Protein AF-A0A6F9B810-F1 (afdb_monomer_lite)

pLDDT: mean 82.78, std 22.87, range [30.14, 98.69]

Radius of gyration: 30.58 Å; chains: 1; bounding box: 84×62×78 Å

Foldseek 3Di:
DPDDDDDDDDPVVVVVVVVVVVVVVVVLVVLVVVLVVCVVVVPQDVVNVVSLLVNCLQPVQPQVSLVSVVSSLVVCVVVDDLVVNLVVLVVVLVSLVSSCVNPVQHPNSLVSNLVSQVPRPDHDLVVLLVVLVVSCVVPVQNVSSVVSNVSSCVVVVPDLVVLLVVLVVVCVVPVPSPSSVVVCVVSVCVVPVPDPDPPDPDDDDDDDDDDDDDDDDDDDDDDDPDPDDDDDPDDDDDPPPPPPPPPPPDDD

Sequence (252 aa):
MHGRIKLKSTAQQEEEKRNEREKKLKIYVAARDAIFTKRMEGMFDDEALQLTQQLLSSNPDFATLWNYRREILLHLETVREEDNVQKMYEAELLFLESCLKVNPKSYGSWHHRGWVSARLPRPDWARELGLCDRCLSLDDRNFHCWDYRRMVVKMSGVPVDQELQFTDRLIGSNFSNYSSWHYRSTLLPLLHPESPEPPSPCRQPPHSSPPPSPQTHSHRVCEEQLLKGTDNTMTRQRDKRIYTAQKNKGNT

Secondary structure (DSSP, 8-state):
----------HHHHHHHHHHHHHHHHHHHHHHHHHHHHHHTT--SHHHHHHHHHHHTT-TT-HHHHHHHHHHHHHHHHHS-HHHHHHHHHHHHHHHHHHHHH-TT-HHHHHHHHHHHTT-SS--HHHHHHHHHHHHHH-TT-HHHHHHHHHHHHHHT--HHHHHHHHHHHHHH-TT-HHHHHHHHHHHHHH-TT-PPPPPS-----PPPPPP-------------SS--------SSSSSSSSSSSSSS---

Structure (mmCIF, N/CA/C/O backbone):
data_AF-A0A6F9B810-F1
#
_entry.id   AF-A0A6F9B810-F1
#
loop_
_atom_site.group_PDB
_atom_site.id
_atom_site.type_symbol
_atom_site.label_atom_id
_atom_site.label_alt_id
_atom_site.label_comp_id
_atom_site.label_asym_id
_atom_site.label_entity_id
_atom_site.label_seq_id
_atom_site.pdbx_PDB_ins_code
_atom_site.Cartn_x
_atom_site.Cartn_y
_atom_site.Cartn_z
_atom_site.occupancy
_atom_site.B_iso_or_equiv
_atom_site.auth_seq_id
_atom_site.auth_comp_id
_atom_site.auth_asym_id
_atom_site.auth_atom_id
_atom_site.pdbx_PDB_model_num
ATOM 1 N N . MET A 1 1 ? 0.999 13.140 11.598 1.00 50.00 1 MET A N 1
ATOM 2 C CA . MET A 1 1 ? 0.473 14.512 11.819 1.00 50.00 1 MET A CA 1
ATOM 3 C C . MET A 1 1 ? 1.181 15.467 10.864 1.00 50.00 1 MET A C 1
ATOM 5 O O . MET A 1 1 ? 2.236 15.986 11.205 1.00 50.00 1 MET A O 1
ATOM 9 N N . HIS A 1 2 ? 0.659 15.657 9.651 1.00 46.25 2 HIS A N 1
ATOM 10 C CA . HIS A 1 2 ? 1.239 16.573 8.658 1.00 46.25 2 HIS A CA 1
ATOM 11 C C . HIS A 1 2 ? 0.168 17.564 8.188 1.00 46.25 2 HIS A C 1
ATOM 13 O O . HIS A 1 2 ? -0.997 17.193 8.075 1.00 46.25 2 HIS A O 1
ATOM 19 N N . GLY A 1 3 ? 0.553 18.824 7.968 1.00 64.69 3 GLY A N 1
ATOM 20 C CA . GLY A 1 3 ? -0.270 19.813 7.258 1.00 64.69 3 GLY A CA 1
ATOM 21 C C . GLY A 1 3 ? -1.543 20.311 7.956 1.00 64.69 3 GLY A C 1
ATOM 22 O O . GLY A 1 3 ? -2.428 20.829 7.283 1.00 64.69 3 GLY A O 1
ATOM 23 N N . ARG A 1 4 ? -1.689 20.174 9.284 1.00 72.50 4 ARG A N 1
ATOM 24 C CA . ARG A 1 4 ? -2.922 20.612 9.964 1.00 72.50 4 ARG A CA 1
ATOM 25 C C . ARG A 1 4 ? -2.993 22.142 10.051 1.00 72.50 4 ARG A C 1
ATOM 27 O O . ARG A 1 4 ? -2.365 22.746 10.919 1.00 72.50 4 ARG A O 1
ATOM 34 N N . ILE A 1 5 ? -3.787 22.753 9.175 1.00 74.06 5 ILE A N 1
ATOM 35 C CA . ILE A 1 5 ? -4.066 24.194 9.189 1.00 74.06 5 ILE A CA 1
ATOM 36 C C . ILE A 1 5 ? -4.883 24.532 10.445 1.00 74.06 5 ILE A C 1
ATOM 38 O O . ILE A 1 5 ? -5.906 23.902 10.726 1.00 74.06 5 ILE A O 1
ATOM 42 N N . LYS A 1 6 ? -4.428 25.520 11.225 1.00 72.69 6 LYS A N 1
ATOM 43 C CA . LYS A 1 6 ? -5.169 26.033 12.385 1.00 72.69 6 LYS A CA 1
ATOM 44 C C . LYS A 1 6 ? -6.208 27.045 11.908 1.00 72.69 6 LYS A C 1
ATOM 46 O O . LYS A 1 6 ? -5.858 28.164 11.551 1.00 72.69 6 LYS A O 1
ATOM 51 N N . LEU A 1 7 ? -7.477 26.655 11.927 1.00 74.06 7 LEU A N 1
ATOM 52 C CA . LEU A 1 7 ? -8.605 27.568 11.741 1.00 74.06 7 LEU A CA 1
ATOM 53 C C . LEU A 1 7 ? -9.119 28.006 13.118 1.00 74.06 7 LEU A C 1
ATOM 55 O O . LEU A 1 7 ? -9.232 27.172 14.015 1.00 74.06 7 LEU A O 1
ATOM 59 N N . LYS A 1 8 ? -9.420 29.298 13.291 1.00 74.62 8 LYS A N 1
ATOM 60 C CA . LYS A 1 8 ? -10.118 29.798 14.485 1.00 74.62 8 LYS A CA 1
ATOM 61 C C . LYS A 1 8 ? -11.606 29.460 14.340 1.00 74.62 8 LYS A C 1
ATOM 63 O O . LYS A 1 8 ? -12.259 30.014 13.461 1.00 74.62 8 LYS A O 1
ATOM 68 N N . SER A 1 9 ? -12.118 28.535 15.149 1.00 77.62 9 SER A N 1
ATOM 69 C CA . SER A 1 9 ? -13.548 28.197 15.223 1.00 77.62 9 SER A CA 1
ATOM 70 C C . SER A 1 9 ? -14.235 28.919 16.379 1.00 77.62 9 SER A C 1
ATOM 72 O O . SER A 1 9 ? -13.581 29.379 17.312 1.00 77.62 9 SER A O 1
ATOM 74 N N . THR A 1 10 ? -15.563 29.042 16.315 1.00 85.12 10 THR A N 1
ATOM 75 C CA . THR A 1 10 ? -16.355 29.534 17.451 1.00 85.12 10 THR A CA 1
ATOM 76 C C . THR A 1 10 ? -16.444 28.465 18.543 1.00 85.12 10 THR A C 1
ATOM 78 O O . THR A 1 10 ? -16.392 27.269 18.249 1.00 85.12 10 THR A O 1
ATOM 81 N N . ALA A 1 11 ? -16.634 28.879 19.801 1.00 85.19 11 ALA A N 1
ATOM 82 C CA . ALA A 1 11 ? -16.744 27.955 20.936 1.00 85.19 11 ALA A CA 1
ATOM 83 C C . ALA A 1 11 ? -17.852 26.898 20.738 1.00 85.19 11 ALA A C 1
ATOM 85 O O . ALA A 1 11 ? -17.655 25.729 21.053 1.00 85.19 11 ALA A O 1
ATOM 86 N N . GLN A 1 12 ? -18.982 27.284 20.134 1.00 80.94 12 GLN A N 1
ATOM 87 C CA . GLN A 1 12 ? -20.077 26.362 19.815 1.00 80.94 12 GLN A CA 1
ATOM 88 C C . GLN A 1 12 ? -19.671 25.302 18.776 1.00 80.94 12 GLN A C 1
ATOM 90 O O . GLN A 1 12 ? -19.935 24.118 18.963 1.00 80.94 12 GLN A O 1
ATOM 95 N N . GLN A 1 13 ? -18.971 25.694 17.708 1.00 84.62 13 GLN A N 1
ATOM 96 C CA . GLN A 1 13 ? -18.493 24.749 16.691 1.00 84.62 13 GLN A CA 1
ATOM 97 C C . GLN A 1 13 ? -17.418 23.800 17.237 1.00 84.62 13 GLN A C 1
ATOM 99 O O . GLN A 1 13 ? -17.292 22.665 16.775 1.00 84.62 13 GLN A O 1
ATOM 104 N N . GLU A 1 14 ? -16.602 24.258 18.186 1.00 86.69 14 GLU A N 1
ATOM 105 C CA . GLU A 1 14 ? -15.607 23.419 18.861 1.00 86.69 14 GLU A CA 1
ATOM 106 C C . GLU A 1 14 ? -16.265 22.380 19.762 1.00 86.69 14 GLU A C 1
ATOM 108 O O . GLU A 1 14 ? -15.861 21.216 19.739 1.00 86.69 14 GLU A O 1
ATOM 113 N N . GLU A 1 15 ? -17.305 22.785 20.487 1.00 88.94 15 GLU A N 1
ATOM 114 C CA . GLU A 1 15 ? -18.123 21.909 21.319 1.00 88.94 15 GLU A CA 1
ATOM 115 C C . GLU A 1 15 ? -18.822 20.827 20.484 1.00 88.94 15 GLU A C 1
ATOM 117 O O . GLU A 1 15 ? -18.704 19.637 20.773 1.00 88.94 15 GLU A O 1
ATOM 122 N N . GLU A 1 16 ? -19.476 21.211 19.385 1.00 90.06 16 GLU A N 1
ATOM 123 C CA . GLU A 1 16 ? -20.126 20.271 18.463 1.00 90.06 16 GLU A CA 1
ATOM 124 C C . GLU A 1 16 ? -19.120 19.271 17.870 1.00 90.06 16 GLU A C 1
ATOM 126 O O . GLU A 1 16 ? -19.351 18.058 17.900 1.00 90.06 16 GLU A O 1
ATOM 131 N N . LYS A 1 17 ? -17.949 19.748 17.417 1.00 90.19 17 LYS A N 1
ATOM 132 C CA . LYS A 1 17 ? -16.861 18.883 16.924 1.00 90.19 17 LYS A CA 1
ATOM 133 C C . LYS A 1 17 ? -16.311 17.963 18.011 1.00 90.19 17 LYS A C 1
ATOM 135 O O . LYS A 1 17 ? -15.898 16.844 17.696 1.00 90.19 17 LYS A O 1
ATOM 140 N N . ARG A 1 18 ? -16.249 18.411 19.268 1.00 91.06 18 ARG A N 1
ATOM 141 C CA . ARG A 1 18 ? -15.817 17.576 20.398 1.00 91.06 18 ARG A CA 1
ATOM 142 C C . ARG A 1 18 ? -16.824 16.458 20.642 1.00 91.06 18 ARG A C 1
ATOM 144 O O . ARG A 1 18 ? -16.428 15.296 20.642 1.00 91.06 18 ARG A O 1
ATOM 151 N N . ASN A 1 19 ? -18.109 16.794 20.713 1.00 92.81 19 ASN A N 1
ATOM 152 C CA . ASN A 1 19 ? -19.189 15.829 20.906 1.00 92.81 19 ASN A CA 1
ATOM 153 C C . ASN A 1 19 ? -19.250 14.792 19.771 1.00 92.81 19 ASN A C 1
ATOM 155 O O . ASN A 1 19 ? -19.438 13.600 20.020 1.00 92.81 19 ASN A O 1
ATOM 159 N N . GLU A 1 20 ? -19.032 15.205 18.520 1.00 93.00 20 GLU A N 1
ATOM 160 C CA . GLU A 1 20 ? -18.950 14.279 17.385 1.00 93.00 20 GLU A CA 1
ATOM 161 C C . GLU A 1 20 ? -17.732 13.342 17.487 1.00 93.00 20 GLU A C 1
ATOM 163 O O . GLU A 1 20 ? -17.848 12.132 17.268 1.00 93.00 20 GLU A O 1
ATOM 168 N N . ARG A 1 21 ? -16.560 13.875 17.857 1.00 91.44 21 ARG A N 1
ATOM 169 C CA . ARG A 1 21 ? -15.339 13.075 18.048 1.00 91.44 21 ARG A CA 1
ATOM 170 C C . ARG A 1 21 ? -15.482 12.071 19.181 1.00 91.44 21 ARG A C 1
ATOM 172 O O . ARG A 1 21 ? -15.031 10.944 19.021 1.00 91.44 21 ARG A O 1
ATOM 179 N N . GLU A 1 22 ? -16.117 12.442 20.286 1.00 94.88 22 GLU A N 1
ATOM 180 C CA . GLU A 1 22 ? -16.368 11.533 21.407 1.00 94.88 22 GLU A CA 1
ATOM 181 C C . GLU A 1 22 ? -17.301 10.386 21.015 1.00 94.88 22 GLU A C 1
ATOM 183 O O . GLU A 1 22 ? -17.027 9.234 21.351 1.00 94.88 22 GLU A O 1
ATOM 188 N N . LYS A 1 23 ? -18.363 10.664 20.245 1.00 94.25 23 LYS A N 1
ATOM 189 C CA . LYS A 1 23 ? -19.243 9.615 19.701 1.00 94.25 23 LYS A CA 1
ATOM 190 C C . LYS A 1 23 ? -18.464 8.647 18.806 1.00 94.25 23 LYS A C 1
ATOM 192 O O . LYS A 1 23 ? -18.550 7.437 19.001 1.00 94.25 23 LYS A O 1
ATOM 197 N N . LYS A 1 24 ? -17.648 9.169 17.881 1.00 91.94 24 LYS A N 1
ATOM 198 C CA . LYS A 1 24 ? -16.788 8.348 17.008 1.00 91.94 24 LYS A CA 1
ATOM 199 C C . LYS A 1 24 ? -15.755 7.549 17.804 1.00 91.94 24 LYS A C 1
ATOM 201 O O . LYS A 1 24 ? -15.527 6.385 17.497 1.00 91.94 24 LYS A O 1
ATOM 206 N N . LEU A 1 25 ? -15.170 8.144 18.844 1.00 93.88 25 LEU A N 1
ATOM 207 C CA . LEU A 1 25 ? -14.193 7.483 19.705 1.00 93.88 25 LEU A CA 1
ATOM 208 C C . LEU A 1 25 ? -14.815 6.316 20.475 1.00 93.88 25 LEU A C 1
ATOM 210 O O . LEU A 1 25 ? -14.204 5.257 20.544 1.00 93.88 25 LEU A O 1
ATOM 214 N N . LYS A 1 26 ? -16.031 6.475 21.012 1.00 95.19 26 LYS A N 1
ATOM 215 C CA . LYS A 1 26 ? -16.740 5.387 21.706 1.00 95.19 26 LYS A CA 1
ATOM 216 C C . LYS A 1 26 ? -16.975 4.189 20.785 1.00 95.19 26 LYS A C 1
ATOM 218 O O . LYS A 1 26 ? -16.673 3.065 21.171 1.00 95.19 26 LYS A O 1
ATOM 223 N N . ILE A 1 27 ? -17.437 4.440 19.558 1.00 93.12 27 ILE A N 1
ATOM 224 C CA . ILE A 1 27 ? -17.633 3.393 18.541 1.00 93.12 27 ILE A CA 1
ATOM 225 C C . ILE A 1 27 ? -16.293 2.732 18.190 1.00 93.12 27 ILE A C 1
ATOM 227 O O . ILE A 1 27 ? -16.197 1.508 18.168 1.00 93.12 27 ILE A O 1
ATOM 231 N N . TYR A 1 28 ? -15.245 3.533 17.978 1.00 94.06 28 TYR A N 1
ATOM 232 C CA . TYR A 1 28 ? -13.903 3.037 17.673 1.00 94.06 28 TYR A CA 1
ATOM 233 C C . TYR A 1 28 ? -13.349 2.135 18.782 1.00 94.06 28 TYR A C 1
ATOM 235 O O . TYR A 1 28 ? -12.811 1.070 18.492 1.00 94.06 28 TYR A O 1
ATOM 243 N N . VAL A 1 29 ? -13.477 2.545 20.048 1.00 95.75 29 VAL A N 1
ATOM 244 C CA . VAL A 1 29 ? -12.996 1.776 21.207 1.00 95.75 29 VAL A CA 1
ATOM 245 C C . VAL A 1 29 ? -13.767 0.466 21.346 1.00 95.75 29 VAL A C 1
ATOM 247 O O . VAL A 1 29 ? -13.138 -0.577 21.474 1.00 95.75 29 VAL A O 1
ATOM 250 N N . ALA A 1 30 ? -15.097 0.495 21.229 1.00 95.88 30 ALA A N 1
ATOM 251 C CA . ALA A 1 30 ? -15.910 -0.717 21.299 1.00 95.88 30 ALA A CA 1
ATOM 252 C C . ALA A 1 30 ? -15.551 -1.721 20.188 1.00 95.88 30 ALA A C 1
ATOM 254 O O . ALA A 1 30 ? -15.334 -2.899 20.465 1.00 95.88 30 ALA A O 1
ATOM 255 N N . ALA A 1 31 ? -15.418 -1.253 18.942 1.00 95.38 31 ALA A N 1
ATOM 256 C CA . ALA A 1 31 ? -15.011 -2.098 17.819 1.00 95.38 31 ALA A CA 1
ATOM 257 C C . ALA A 1 31 ? -13.584 -2.641 17.996 1.00 95.38 31 ALA A C 1
ATOM 259 O O . ALA A 1 31 ? -13.328 -3.813 17.727 1.00 95.38 31 ALA A O 1
ATOM 260 N N . ARG A 1 32 ? -12.655 -1.816 18.496 1.00 97.00 32 ARG A N 1
ATOM 261 C CA . ARG A 1 32 ? -11.282 -2.232 18.807 1.00 97.00 32 ARG A CA 1
ATOM 262 C C . ARG A 1 32 ? -11.277 -3.365 19.828 1.00 97.00 32 ARG A C 1
ATOM 264 O O . ARG A 1 32 ? -10.589 -4.359 19.616 1.00 97.00 32 ARG A O 1
ATOM 271 N N . ASP A 1 33 ? -12.015 -3.205 20.919 1.00 97.19 33 ASP A N 1
ATOM 272 C CA . ASP A 1 33 ? -12.037 -4.179 22.008 1.00 97.19 33 ASP A CA 1
ATOM 273 C C . ASP A 1 33 ? -12.667 -5.497 21.541 1.00 97.19 33 ASP A C 1
ATOM 275 O O . ASP A 1 33 ? -12.097 -6.556 21.784 1.00 97.19 33 ASP A O 1
ATOM 279 N N . ALA A 1 34 ? -13.744 -5.436 20.749 1.00 96.94 34 ALA A N 1
ATOM 280 C CA . ALA A 1 34 ? -14.342 -6.617 20.125 1.00 96.94 34 ALA A CA 1
ATOM 281 C C . ALA A 1 34 ? -13.356 -7.376 19.215 1.00 96.94 34 ALA A C 1
ATOM 283 O O . ALA A 1 34 ? -13.286 -8.603 19.265 1.00 96.94 34 ALA A O 1
ATOM 284 N N . ILE A 1 35 ? -12.555 -6.659 18.416 1.00 97.81 35 ILE A N 1
ATOM 285 C CA . ILE A 1 35 ? -11.518 -7.263 17.565 1.00 97.81 35 ILE A CA 1
ATOM 286 C C . ILE A 1 35 ? -10.445 -7.958 18.407 1.00 97.81 35 ILE A C 1
ATOM 288 O O . ILE A 1 35 ? -10.024 -9.065 18.072 1.00 97.81 35 ILE A O 1
ATOM 292 N N . PHE A 1 36 ? -9.984 -7.325 19.489 1.00 97.75 36 PHE A N 1
ATOM 293 C CA . PHE A 1 36 ? -8.981 -7.935 20.361 1.00 97.75 36 PHE A CA 1
ATOM 294 C C . PHE A 1 36 ? -9.517 -9.172 21.074 1.00 97.75 36 PHE A C 1
ATOM 296 O O . PHE A 1 36 ? -8.797 -10.165 21.135 1.00 97.75 36 PHE A O 1
ATOM 303 N N . THR A 1 37 ? -10.765 -9.149 21.545 1.00 98.00 37 THR A N 1
ATOM 304 C CA . THR A 1 37 ? -11.426 -10.332 22.111 1.00 98.00 37 THR A CA 1
ATOM 305 C C . THR A 1 37 ? -11.470 -11.472 21.099 1.00 98.00 37 THR A C 1
ATOM 307 O O . THR A 1 37 ? -10.947 -12.544 21.389 1.00 98.00 37 THR A O 1
ATOM 310 N N . LYS A 1 38 ? -11.951 -11.219 19.874 1.00 97.44 38 LYS A N 1
ATOM 311 C CA . LYS A 1 38 ? -11.979 -12.236 18.810 1.00 97.44 38 LYS A CA 1
ATOM 312 C C . LYS A 1 38 ? -10.598 -12.818 18.504 1.00 97.44 38 LYS A C 1
ATOM 314 O O . LYS A 1 38 ? -10.458 -14.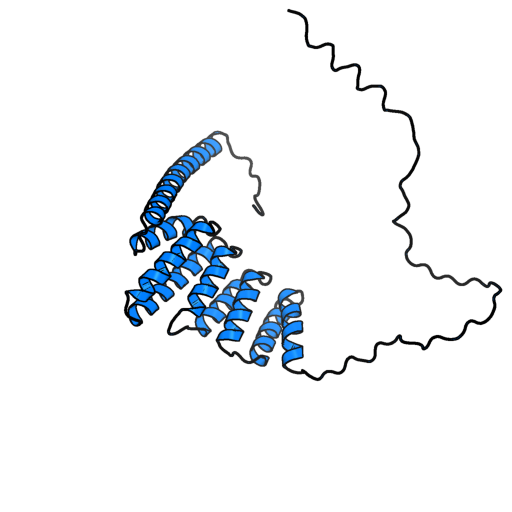031 18.363 1.00 97.44 38 LYS A O 1
ATOM 319 N N . ARG A 1 39 ? -9.562 -11.975 18.452 1.00 97.88 39 ARG A N 1
ATOM 320 C CA . ARG A 1 39 ? -8.186 -12.440 18.235 1.00 97.88 39 ARG A CA 1
ATOM 321 C C . ARG A 1 39 ? -7.677 -13.306 19.386 1.00 97.88 39 ARG A C 1
ATOM 323 O O . ARG A 1 39 ? -7.022 -14.308 19.126 1.00 97.88 39 ARG A O 1
ATOM 330 N N . MET A 1 40 ? -7.957 -12.930 20.637 1.00 97.44 40 MET A N 1
ATOM 331 C CA . MET A 1 40 ? -7.574 -13.722 21.817 1.00 97.44 40 MET A CA 1
ATOM 332 C C . MET A 1 40 ? -8.275 -15.082 21.849 1.00 97.44 40 MET A C 1
ATOM 334 O O . MET A 1 40 ? -7.674 -16.065 22.267 1.00 97.44 40 MET A O 1
ATOM 338 N N . GLU A 1 41 ? -9.518 -15.138 21.379 1.00 97.50 41 GLU A N 1
ATOM 339 C CA . GLU A 1 41 ? -10.312 -16.365 21.276 1.00 97.50 41 GLU A CA 1
ATOM 340 C C . GLU A 1 41 ? -9.949 -17.215 20.044 1.00 97.50 41 GLU A C 1
ATOM 342 O O . GLU A 1 41 ? -10.487 -18.304 19.868 1.00 97.50 41 GLU A O 1
ATOM 347 N N . GLY A 1 42 ? -9.020 -16.752 19.197 1.00 96.81 42 GLY A N 1
ATOM 348 C CA . GLY A 1 42 ? -8.577 -17.480 18.007 1.00 96.81 42 GLY A CA 1
ATOM 349 C C . GLY A 1 42 ? -9.621 -17.535 16.889 1.00 96.81 42 GLY A C 1
ATOM 350 O O . GLY A 1 42 ? -9.593 -18.457 16.078 1.00 96.81 42 GLY A O 1
ATOM 351 N N . MET A 1 43 ? -10.547 -16.572 16.836 1.00 97.44 43 MET A N 1
ATOM 352 C CA . MET A 1 43 ? -11.536 -16.497 15.760 1.00 97.44 43 MET A CA 1
ATOM 353 C C . MET A 1 43 ? -10.901 -15.939 14.484 1.00 97.44 43 MET A C 1
ATOM 355 O O . MET A 1 43 ? -10.415 -14.805 14.464 1.00 97.44 43 MET A O 1
ATOM 359 N N . PHE A 1 44 ? -10.920 -16.728 13.411 1.00 97.62 44 PHE A N 1
ATOM 360 C CA . PHE A 1 44 ? -10.318 -16.393 12.119 1.00 97.62 44 PHE A CA 1
ATOM 361 C C . PHE A 1 44 ? -11.341 -16.502 10.981 1.00 97.62 44 PHE A C 1
ATOM 363 O O . PHE A 1 44 ? -11.195 -17.306 10.065 1.00 97.62 44 PHE A O 1
ATOM 370 N N . ASP A 1 45 ? -12.398 -15.696 11.047 1.00 96.75 45 ASP A N 1
ATOM 371 C CA . ASP A 1 45 ? -13.554 -15.766 10.150 1.00 96.75 45 ASP A CA 1
ATOM 372 C C . ASP A 1 45 ? -13.802 -14.460 9.364 1.00 96.75 45 ASP A C 1
ATOM 374 O O . ASP A 1 45 ? -13.111 -13.447 9.521 1.00 96.75 45 ASP A O 1
ATOM 378 N N . ASP A 1 46 ? -14.8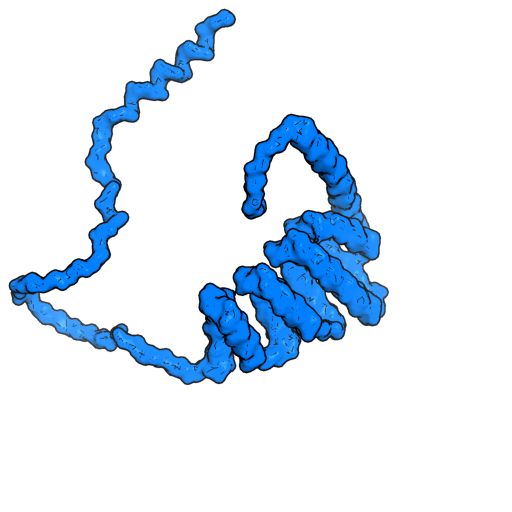11 -14.478 8.487 1.00 97.00 46 ASP A N 1
ATOM 379 C CA . ASP A 1 46 ? -15.217 -13.300 7.710 1.00 97.00 46 ASP A CA 1
ATOM 380 C C . ASP A 1 46 ? -15.713 -12.147 8.592 1.00 97.00 46 ASP A C 1
ATOM 382 O O . ASP A 1 46 ? -15.565 -10.981 8.222 1.00 97.00 46 ASP A O 1
ATOM 386 N N . GLU A 1 47 ? -16.282 -12.438 9.764 1.00 96.88 47 GLU A N 1
ATOM 387 C CA . GLU A 1 47 ? -16.744 -11.404 10.689 1.00 96.88 47 GLU A CA 1
ATOM 388 C C . GLU A 1 47 ? -15.548 -10.617 11.248 1.00 96.88 47 GLU A C 1
ATOM 390 O O . GLU A 1 47 ? -15.561 -9.383 11.284 1.00 96.88 47 GLU A O 1
ATOM 395 N N . ALA A 1 48 ? -14.465 -11.311 11.605 1.00 97.44 48 ALA A N 1
ATOM 396 C CA . ALA A 1 48 ? -13.215 -10.696 12.028 1.00 97.44 48 ALA A CA 1
ATOM 397 C C . ALA A 1 48 ? -12.580 -9.844 10.908 1.00 97.44 48 ALA A C 1
ATOM 399 O O . ALA A 1 48 ? -12.059 -8.750 11.179 1.00 97.44 48 ALA A O 1
ATOM 400 N N . LEU A 1 49 ? -12.678 -10.271 9.638 1.00 97.56 49 LEU A N 1
ATOM 401 C CA . LEU A 1 49 ? -12.299 -9.428 8.493 1.00 97.56 49 LEU A CA 1
ATOM 402 C C . LEU A 1 49 ? -13.185 -8.182 8.394 1.00 97.56 49 LEU A C 1
ATOM 404 O O . LEU A 1 49 ? -12.670 -7.077 8.223 1.00 97.56 49 LEU A O 1
ATOM 408 N N . GLN A 1 50 ? -14.500 -8.301 8.533 1.00 97.06 50 GLN A N 1
ATOM 409 C CA . GLN A 1 50 ? -15.386 -7.137 8.460 1.00 97.06 50 GLN A CA 1
ATOM 410 C C . GLN A 1 50 ? -15.112 -6.132 9.587 1.00 97.06 50 GLN A C 1
ATOM 412 O O . GLN A 1 50 ? -15.021 -4.928 9.337 1.00 97.06 50 GLN A O 1
ATOM 417 N N . LEU A 1 51 ? -14.902 -6.603 10.817 1.00 96.25 51 LEU A N 1
ATOM 418 C CA . LEU A 1 51 ? -14.612 -5.737 11.962 1.00 96.25 51 LEU A CA 1
ATOM 419 C C . LEU A 1 51 ? -13.283 -4.996 11.800 1.00 96.25 51 LEU A C 1
ATOM 421 O O . LEU A 1 51 ? -13.213 -3.776 11.970 1.00 96.25 51 LEU A O 1
ATOM 425 N N . THR A 1 52 ? -12.219 -5.704 11.416 1.00 97.81 52 THR A N 1
ATOM 426 C CA . THR A 1 52 ? -10.916 -5.063 11.178 1.00 97.81 52 THR A CA 1
ATOM 427 C C . THR A 1 52 ? -10.970 -4.069 10.012 1.00 97.81 52 THR A C 1
ATOM 429 O O . THR A 1 52 ? -10.299 -3.037 10.071 1.00 97.81 52 THR A O 1
ATOM 432 N N . GLN A 1 53 ? -11.812 -4.316 9.001 1.00 97.50 53 GLN A N 1
ATOM 433 C CA . GLN A 1 53 ? -12.019 -3.412 7.867 1.00 97.50 53 GLN A CA 1
ATOM 434 C C . GLN A 1 53 ? -12.618 -2.081 8.328 1.00 97.50 53 GLN A C 1
ATOM 436 O O . GLN A 1 53 ? -12.103 -1.029 7.955 1.00 97.50 53 GLN A O 1
ATOM 441 N N . GLN A 1 54 ? -13.637 -2.106 9.195 1.00 94.25 54 GLN A N 1
ATOM 442 C CA . GLN A 1 54 ? -14.284 -0.890 9.709 1.00 94.25 54 GLN A CA 1
ATOM 443 C C . GLN A 1 54 ? -13.281 0.087 10.341 1.00 94.25 54 GLN A C 1
ATOM 445 O O . GLN A 1 54 ? -13.350 1.297 10.108 1.00 94.25 54 GLN A O 1
ATOM 450 N N . LEU A 1 55 ? -12.319 -0.427 11.115 1.00 95.50 55 LEU A N 1
ATOM 451 C CA . LEU A 1 55 ? -11.308 0.413 11.757 1.00 95.50 55 LEU A CA 1
ATOM 452 C C . LEU A 1 55 ? -10.219 0.873 10.788 1.00 95.50 55 LEU A C 1
ATOM 454 O O . LEU A 1 55 ? -9.850 2.050 10.793 1.00 95.50 55 LEU A O 1
ATOM 458 N N . LEU A 1 56 ? -9.716 -0.027 9.944 1.00 97.38 56 LEU A N 1
ATOM 459 C CA . LEU A 1 56 ? -8.622 0.268 9.017 1.00 97.38 56 LEU A CA 1
ATOM 460 C C . LEU A 1 56 ? -9.042 1.179 7.855 1.00 97.38 56 LEU A C 1
ATOM 462 O O . LEU A 1 56 ? -8.211 1.939 7.361 1.00 97.38 56 LEU A O 1
ATOM 466 N N . SER A 1 57 ? -10.325 1.192 7.473 1.00 94.75 57 SER A N 1
ATOM 467 C CA . SER A 1 57 ? -10.866 2.182 6.531 1.00 94.75 57 SER A CA 1
ATOM 468 C C . SER A 1 57 ? -10.673 3.619 7.022 1.00 94.75 57 SER A C 1
ATOM 470 O O . SER A 1 57 ? -10.504 4.520 6.208 1.00 94.75 57 SER A O 1
ATOM 472 N N . SER A 1 58 ? -10.685 3.850 8.339 1.00 90.69 58 SER A N 1
ATOM 473 C CA . SER A 1 58 ? -10.505 5.188 8.925 1.00 90.69 58 SER A CA 1
ATOM 474 C C . SER A 1 58 ? -9.089 5.430 9.454 1.00 90.69 58 SER A C 1
ATOM 476 O O . SER A 1 58 ? -8.617 6.567 9.462 1.00 90.69 58 SER A O 1
ATOM 478 N N . ASN A 1 59 ? -8.415 4.379 9.925 1.00 92.69 59 ASN A N 1
ATOM 479 C CA . ASN A 1 59 ? -7.075 4.437 10.501 1.00 92.69 59 ASN A CA 1
ATOM 480 C C . ASN A 1 59 ? -6.190 3.313 9.931 1.00 92.69 59 ASN A C 1
ATOM 482 O O . ASN A 1 59 ? -5.953 2.310 10.610 1.00 92.69 59 ASN A O 1
ATOM 486 N N . PRO A 1 60 ? -5.673 3.472 8.702 1.00 95.12 60 PRO A N 1
ATOM 487 C CA . PRO A 1 60 ? -4.858 2.450 8.051 1.00 95.12 60 PRO A CA 1
ATOM 488 C C . PRO A 1 60 ? -3.466 2.269 8.681 1.00 95.12 60 PRO A C 1
ATOM 490 O O . PRO A 1 60 ? -2.739 1.355 8.303 1.00 95.12 60 PRO A O 1
ATOM 493 N N . ASP A 1 61 ? -3.078 3.094 9.657 1.00 94.31 61 ASP A N 1
ATOM 494 C CA . ASP A 1 61 ? -1.773 3.003 10.326 1.00 94.31 61 ASP A CA 1
ATOM 495 C C . ASP A 1 61 ? -1.809 2.150 11.605 1.00 94.31 61 ASP A C 1
ATOM 497 O O . ASP A 1 61 ? -0.828 2.070 12.348 1.00 94.31 61 ASP A O 1
ATOM 501 N N . PHE A 1 62 ? -2.919 1.453 11.866 1.00 95.94 62 PHE A N 1
ATOM 502 C CA . PHE A 1 62 ? -3.017 0.531 12.991 1.00 95.94 62 PHE A CA 1
ATOM 503 C C . PHE A 1 62 ? -2.395 -0.841 12.661 1.00 95.94 62 PHE A C 1
ATOM 505 O O . PHE A 1 62 ? -3.082 -1.801 12.313 1.00 95.94 62 PHE A O 1
ATOM 512 N N . ALA A 1 63 ? -1.071 -0.940 12.816 1.00 96.56 63 ALA A N 1
ATOM 513 C CA . ALA A 1 63 ? -0.271 -2.112 12.437 1.00 96.56 63 ALA A CA 1
ATOM 514 C C . ALA A 1 63 ? -0.783 -3.455 12.998 1.00 96.56 63 ALA A C 1
ATOM 516 O O . ALA A 1 63 ? -0.827 -4.448 12.274 1.00 96.56 63 ALA A O 1
ATOM 517 N N . THR A 1 64 ? -1.217 -3.494 14.261 1.00 97.62 64 THR A N 1
ATOM 518 C CA . THR A 1 64 ? -1.714 -4.726 14.897 1.00 97.62 64 THR A CA 1
ATOM 519 C C . THR A 1 64 ? -2.923 -5.317 14.173 1.00 97.62 64 THR A C 1
ATOM 521 O O . THR A 1 64 ? -3.041 -6.537 14.094 1.00 97.62 64 THR A O 1
ATOM 524 N N . LEU A 1 65 ? -3.794 -4.478 13.602 1.00 98.06 65 LEU A N 1
ATOM 525 C CA . LEU A 1 65 ? -4.957 -4.963 12.860 1.00 98.06 65 LEU A CA 1
ATOM 526 C C . LEU A 1 65 ? -4.561 -5.578 11.523 1.00 98.06 65 LEU A C 1
ATOM 528 O O . LEU A 1 65 ? -5.132 -6.592 11.146 1.00 98.06 65 LEU A O 1
ATOM 532 N N . TRP A 1 66 ? -3.547 -5.038 10.840 1.00 98.50 66 TRP A N 1
ATOM 533 C CA . TRP A 1 66 ? -3.004 -5.681 9.642 1.00 98.50 66 TRP A CA 1
ATOM 534 C C . TRP A 1 66 ? -2.402 -7.052 9.951 1.00 98.50 66 TRP A C 1
ATOM 536 O O . TRP A 1 66 ? -2.545 -7.973 9.152 1.00 98.50 66 TRP A O 1
ATOM 546 N N . ASN A 1 67 ? -1.750 -7.207 11.107 1.00 98.31 67 ASN A N 1
ATOM 547 C CA . ASN A 1 67 ? -1.228 -8.506 11.539 1.00 98.31 67 ASN A CA 1
ATOM 548 C C . ASN A 1 67 ? -2.368 -9.511 11.731 1.00 98.31 67 ASN A C 1
ATOM 550 O O . ASN A 1 67 ? -2.318 -10.594 11.157 1.00 98.31 67 ASN A O 1
ATOM 554 N N . TYR A 1 68 ? -3.418 -9.117 12.455 1.00 98.50 68 TYR A N 1
ATOM 555 C CA . TYR A 1 68 ? -4.578 -9.978 12.666 1.00 98.50 68 TYR A CA 1
ATOM 556 C C . TYR A 1 68 ? -5.311 -10.299 11.357 1.00 98.50 68 TYR A C 1
ATOM 558 O O . TYR A 1 68 ? -5.646 -11.450 11.110 1.00 98.50 68 TYR A O 1
ATOM 566 N N . ARG A 1 69 ? -5.472 -9.325 10.450 1.00 98.50 69 ARG A N 1
ATOM 567 C CA . ARG A 1 69 ? -6.013 -9.585 9.104 1.00 98.50 69 ARG A CA 1
ATOM 568 C C . ARG A 1 69 ? -5.221 -10.645 8.353 1.00 98.50 69 ARG A C 1
ATOM 570 O O . ARG A 1 69 ? -5.828 -11.496 7.718 1.00 98.50 69 ARG A O 1
ATOM 577 N N . ARG A 1 70 ? -3.886 -10.622 8.425 1.00 98.62 70 ARG A N 1
ATOM 578 C CA . ARG A 1 70 ? -3.061 -11.668 7.800 1.00 98.62 70 ARG A CA 1
ATOM 579 C C . ARG A 1 70 ? -3.261 -13.029 8.453 1.00 98.62 70 ARG A C 1
ATOM 581 O O . ARG A 1 70 ? -3.340 -14.004 7.723 1.00 98.62 70 ARG A O 1
ATOM 588 N N . GLU A 1 71 ? -3.376 -13.099 9.779 1.00 98.56 71 GLU A N 1
ATOM 589 C CA . GLU A 1 71 ? -3.704 -14.348 10.490 1.00 98.56 71 GLU A CA 1
ATOM 590 C C . GLU A 1 71 ? -5.035 -14.929 9.990 1.00 98.56 71 GLU A C 1
ATOM 592 O O . GLU A 1 71 ? -5.096 -16.106 9.642 1.00 98.56 71 GLU A O 1
ATOM 597 N N . ILE A 1 72 ? -6.061 -14.082 9.856 1.00 98.62 72 ILE A N 1
ATOM 598 C CA . ILE A 1 72 ? -7.371 -14.487 9.340 1.00 98.62 72 ILE A CA 1
ATOM 599 C C . ILE A 1 72 ? -7.269 -14.972 7.887 1.00 98.62 72 ILE A C 1
ATOM 601 O O . ILE A 1 72 ? -7.715 -16.069 7.574 1.00 98.62 72 ILE A O 1
ATOM 605 N N . LEU A 1 73 ? -6.649 -14.187 6.999 1.00 98.50 73 LEU A N 1
ATOM 606 C CA . LEU A 1 73 ? -6.515 -14.537 5.580 1.00 98.50 73 LEU A CA 1
ATOM 607 C C . LEU A 1 73 ? -5.731 -15.840 5.379 1.00 98.50 73 LEU A C 1
ATOM 609 O O . LEU A 1 73 ? -6.127 -16.650 4.550 1.00 98.50 73 LEU A O 1
ATOM 613 N N . LEU A 1 74 ? -4.663 -16.059 6.154 1.00 98.38 74 LEU A N 1
ATOM 614 C CA . LEU A 1 74 ? -3.887 -17.302 6.119 1.00 98.38 74 LEU A CA 1
ATOM 615 C C . LEU A 1 74 ? -4.712 -18.504 6.585 1.00 98.38 74 LEU A C 1
ATOM 617 O O . LEU A 1 74 ? -4.614 -19.569 5.990 1.00 98.38 74 LEU A O 1
ATOM 621 N N . HIS A 1 75 ? -5.536 -18.357 7.624 1.00 98.25 75 HIS A N 1
ATOM 622 C CA . HIS A 1 75 ? -6.442 -19.429 8.035 1.00 98.25 75 HIS A CA 1
ATOM 623 C C . HIS A 1 75 ? -7.469 -19.738 6.939 1.00 98.25 75 HIS A C 1
ATOM 625 O O . HIS A 1 75 ? -7.640 -20.895 6.555 1.00 98.25 75 HIS A O 1
ATOM 631 N N . LEU A 1 76 ? -8.109 -18.702 6.390 1.00 97.62 76 LEU A N 1
ATOM 632 C CA . LEU A 1 76 ? -9.120 -18.842 5.344 1.00 97.62 76 LEU A CA 1
ATOM 633 C C . LEU A 1 76 ? -8.561 -19.470 4.060 1.00 97.62 76 LEU A C 1
ATOM 635 O O . LEU A 1 76 ? -9.267 -20.233 3.408 1.00 97.62 76 LEU A O 1
ATOM 639 N N . GLU A 1 77 ? -7.297 -19.209 3.728 1.00 97.00 77 GLU A N 1
ATOM 640 C CA . GLU A 1 77 ? -6.580 -19.846 2.616 1.00 97.00 77 GLU A CA 1
ATOM 641 C C . GLU A 1 77 ? -6.508 -21.376 2.767 1.00 97.00 77 GLU A C 1
ATOM 643 O O . GLU A 1 77 ? -6.610 -22.092 1.778 1.00 97.00 77 GLU A O 1
ATOM 648 N N . THR A 1 78 ? -6.408 -21.897 3.997 1.00 97.12 78 THR A N 1
ATOM 649 C CA . THR A 1 78 ? -6.324 -23.352 4.243 1.00 97.12 78 THR A CA 1
ATOM 650 C C . THR A 1 78 ? -7.658 -24.089 4.172 1.00 97.12 78 THR A C 1
ATOM 652 O O . THR A 1 78 ? -7.674 -25.307 4.005 1.00 97.12 78 THR A O 1
ATOM 655 N N . VAL A 1 79 ? -8.774 -23.373 4.322 1.00 97.19 79 VAL A N 1
ATOM 656 C CA . VAL A 1 79 ? -10.120 -23.969 4.400 1.00 97.19 79 VAL A CA 1
ATOM 657 C C . VAL A 1 79 ? -10.965 -23.695 3.155 1.00 97.19 79 VAL A C 1
ATOM 659 O O . VAL A 1 79 ? -12.028 -24.291 2.999 1.00 97.19 79 VAL A O 1
ATOM 662 N N . ARG A 1 80 ? -10.529 -22.785 2.275 1.00 96.56 80 ARG A N 1
ATOM 663 C CA . ARG A 1 80 ? -11.255 -22.388 1.062 1.00 96.56 80 ARG A CA 1
ATOM 664 C C . ARG A 1 80 ? -10.636 -22.994 -0.187 1.00 96.56 80 ARG A C 1
ATOM 666 O O . ARG A 1 80 ? -9.427 -23.144 -0.297 1.00 96.56 80 ARG A O 1
ATOM 673 N N . GLU A 1 81 ? -11.489 -23.256 -1.169 1.00 97.12 81 GLU A N 1
ATOM 674 C CA . GLU A 1 81 ? -11.059 -23.605 -2.523 1.00 97.12 81 GLU A CA 1
ATOM 675 C C . GLU A 1 81 ? -10.373 -22.422 -3.222 1.00 97.12 81 GLU A C 1
ATOM 677 O O . GLU A 1 81 ? -10.674 -21.257 -2.945 1.00 97.12 81 GLU A O 1
ATOM 682 N N . GLU A 1 82 ? -9.498 -22.725 -4.180 1.00 95.75 82 GLU A N 1
ATOM 683 C CA . GLU A 1 82 ? -8.641 -21.752 -4.867 1.00 95.75 82 GLU A CA 1
ATOM 684 C C . GLU A 1 82 ? -9.417 -20.576 -5.490 1.00 95.75 82 GLU A C 1
ATOM 686 O O . GLU A 1 82 ? -9.022 -19.420 -5.338 1.00 95.75 82 GLU A O 1
ATOM 691 N N . ASP A 1 83 ? -10.570 -20.828 -6.117 1.00 97.50 83 ASP A N 1
ATOM 692 C CA . ASP A 1 83 ? -11.405 -19.766 -6.699 1.00 97.50 83 ASP A CA 1
ATOM 693 C C . ASP A 1 83 ? -12.003 -18.827 -5.637 1.00 97.50 83 ASP A C 1
ATOM 695 O O . ASP A 1 83 ? -12.186 -17.631 -5.880 1.00 97.50 83 ASP A O 1
ATOM 699 N N . ASN A 1 84 ? -12.293 -19.341 -4.439 1.00 97.75 84 ASN A N 1
ATOM 700 C CA . ASN A 1 84 ? -12.762 -18.522 -3.322 1.00 97.75 84 ASN A CA 1
ATOM 701 C C . ASN A 1 84 ? -11.604 -17.755 -2.670 1.00 97.75 84 ASN A C 1
ATOM 703 O O . ASN A 1 84 ? -11.795 -16.610 -2.256 1.00 97.75 84 ASN A O 1
ATOM 707 N N . VAL A 1 85 ? -10.402 -18.338 -2.631 1.00 98.00 85 VAL A N 1
ATOM 708 C CA . VAL A 1 85 ? -9.171 -17.648 -2.212 1.00 98.00 85 VAL A CA 1
ATOM 709 C C . VAL A 1 85 ? -8.842 -16.495 -3.164 1.00 98.00 85 VAL A C 1
ATOM 711 O O . VAL A 1 85 ? -8.575 -15.383 -2.706 1.00 98.00 85 VAL A O 1
ATOM 714 N N . GLN A 1 86 ? -8.952 -16.714 -4.478 1.00 98.00 86 GLN A N 1
ATOM 715 C CA . GLN A 1 86 ? -8.787 -15.674 -5.497 1.00 98.00 86 GLN A CA 1
ATOM 716 C C . GLN A 1 86 ? -9.727 -14.488 -5.231 1.00 98.00 86 GLN A C 1
ATOM 718 O O . GLN A 1 86 ? -9.263 -13.360 -5.056 1.00 98.00 86 GLN A O 1
ATOM 723 N N . LYS A 1 87 ? -11.040 -14.742 -5.125 1.00 98.12 87 LYS A N 1
ATOM 724 C CA . LYS A 1 87 ? -12.050 -13.696 -4.875 1.00 98.12 87 LYS A CA 1
ATOM 725 C C . LYS A 1 87 ? -11.813 -12.957 -3.558 1.00 98.12 87 LYS A C 1
ATOM 727 O O . LYS A 1 87 ? -12.008 -11.745 -3.481 1.00 98.12 87 LYS A O 1
ATOM 732 N N . MET A 1 88 ? -11.391 -13.677 -2.519 1.00 98.19 88 MET A N 1
ATOM 733 C CA . MET A 1 88 ? -11.070 -13.098 -1.215 1.00 98.19 88 MET A CA 1
ATOM 734 C C . MET A 1 88 ? -9.913 -12.097 -1.318 1.00 98.19 88 MET A C 1
ATOM 736 O O . MET A 1 88 ? -10.027 -10.977 -0.820 1.00 98.19 88 MET A O 1
ATOM 740 N N . TYR A 1 89 ? -8.818 -12.460 -1.990 1.00 98.44 89 TYR A N 1
ATOM 741 C CA . TYR A 1 89 ? -7.688 -11.550 -2.168 1.00 98.44 89 TYR A CA 1
ATOM 742 C C . TYR A 1 89 ? -7.994 -10.393 -3.124 1.00 98.44 89 TYR A C 1
ATOM 744 O O . TYR A 1 89 ? -7.546 -9.274 -2.878 1.00 98.44 89 TYR A O 1
ATOM 752 N N . GLU A 1 90 ? -8.801 -10.604 -4.164 1.00 98.38 90 GLU A N 1
ATOM 753 C CA . GLU A 1 90 ? -9.291 -9.518 -5.025 1.00 98.38 90 GLU A CA 1
ATOM 754 C C . GLU A 1 90 ? -10.122 -8.497 -4.233 1.00 98.38 90 GLU A C 1
ATOM 756 O O . GLU A 1 90 ? -9.902 -7.286 -4.353 1.00 98.38 90 GLU A O 1
ATOM 761 N N . ALA A 1 91 ? -11.021 -8.968 -3.361 1.00 98.31 91 ALA A N 1
ATOM 762 C CA . ALA A 1 91 ? -11.777 -8.111 -2.450 1.00 98.31 91 ALA A CA 1
ATOM 763 C C . ALA A 1 91 ? -10.852 -7.357 -1.477 1.00 98.31 91 ALA A C 1
ATOM 765 O O . ALA A 1 91 ? -11.032 -6.155 -1.259 1.00 98.31 91 ALA A O 1
ATOM 766 N N . GLU A 1 92 ? -9.814 -8.017 -0.955 1.00 98.50 92 GLU A N 1
ATOM 767 C CA . GLU A 1 92 ? -8.813 -7.383 -0.091 1.00 98.50 92 GLU A CA 1
ATOM 768 C C . GLU A 1 92 ? -8.023 -6.290 -0.840 1.00 98.50 92 GLU A C 1
ATOM 770 O O . GLU A 1 92 ? -7.772 -5.216 -0.288 1.00 98.50 92 GLU A O 1
ATOM 775 N N . LEU A 1 93 ? -7.688 -6.492 -2.121 1.00 98.50 93 LEU A N 1
ATOM 776 C CA . LEU A 1 93 ? -7.041 -5.469 -2.953 1.00 98.50 93 LEU A CA 1
ATOM 777 C C . LEU A 1 93 ? -7.946 -4.257 -3.215 1.00 98.50 93 LEU A C 1
ATOM 779 O O . LEU A 1 93 ? -7.435 -3.133 -3.289 1.00 98.50 93 LEU A O 1
ATOM 783 N N . LEU A 1 94 ? -9.260 -4.454 -3.364 1.00 98.00 94 LEU A N 1
ATOM 784 C CA . LEU A 1 94 ? -10.233 -3.359 -3.477 1.00 98.00 94 LEU A CA 1
ATOM 785 C C . LEU A 1 94 ? -10.350 -2.583 -2.162 1.00 98.00 94 LEU A C 1
ATOM 787 O O . LEU A 1 94 ? -10.326 -1.349 -2.160 1.00 98.00 94 LEU A O 1
ATOM 791 N N . PHE A 1 95 ? -10.404 -3.293 -1.034 1.00 98.31 95 PHE A N 1
ATOM 792 C CA . PHE A 1 95 ? -10.386 -2.678 0.288 1.00 98.31 95 PHE A CA 1
ATOM 793 C C . PHE A 1 95 ? -9.113 -1.841 0.499 1.00 98.31 95 PHE A C 1
ATOM 795 O O . PHE A 1 95 ? -9.196 -0.670 0.876 1.00 98.31 95 PHE A O 1
ATOM 802 N N . LEU A 1 96 ? -7.942 -2.377 0.162 1.00 98.38 96 LEU A N 1
ATOM 803 C CA . LEU A 1 96 ? -6.673 -1.655 0.254 1.00 98.38 96 LEU A CA 1
ATOM 804 C C . LEU A 1 96 ? -6.629 -0.397 -0.617 1.00 98.38 96 LEU A C 1
ATOM 806 O O . LEU A 1 96 ? -6.048 0.607 -0.209 1.00 98.38 96 LEU A O 1
ATOM 810 N N . GLU A 1 97 ? -7.262 -0.412 -1.792 1.00 97.19 97 GLU A N 1
ATOM 811 C CA . GLU A 1 97 ? -7.381 0.793 -2.615 1.00 97.19 97 GLU A CA 1
ATOM 812 C C . GLU A 1 97 ? -8.183 1.887 -1.886 1.00 97.19 97 GLU A C 1
ATOM 814 O O . GLU A 1 97 ? -7.815 3.063 -1.936 1.00 97.19 97 GLU A O 1
ATOM 819 N N . SER A 1 98 ? -9.237 1.516 -1.150 1.00 96.56 98 SER A N 1
ATOM 820 C CA . SER A 1 98 ? -9.989 2.466 -0.320 1.00 96.56 98 SER A CA 1
ATOM 821 C C . SER A 1 98 ? -9.138 3.043 0.822 1.00 96.56 98 SER A C 1
ATOM 823 O O . SER A 1 98 ? -9.153 4.255 1.037 1.00 96.56 98 SER A O 1
ATOM 825 N N . CYS A 1 99 ? -8.312 2.223 1.485 1.00 97.56 99 CYS A N 1
ATOM 826 C CA . CYS A 1 99 ? -7.376 2.684 2.516 1.00 97.56 99 CYS A CA 1
ATOM 827 C C . CYS A 1 99 ? -6.330 3.658 1.957 1.00 97.56 99 CYS A C 1
ATOM 829 O O . CYS A 1 99 ? -6.042 4.680 2.580 1.00 97.56 99 CYS A O 1
ATOM 831 N N . LEU A 1 100 ? -5.794 3.386 0.763 1.00 97.00 100 LEU A N 1
ATOM 832 C CA . LEU A 1 100 ? -4.817 4.257 0.104 1.00 97.00 100 LEU A CA 1
ATOM 833 C C . LEU A 1 100 ? -5.419 5.593 -0.348 1.00 97.00 100 LEU A C 1
ATOM 835 O O . LEU A 1 100 ? -4.713 6.598 -0.359 1.00 97.00 100 LEU A O 1
ATOM 839 N N . LYS A 1 101 ? -6.720 5.645 -0.662 1.00 94.75 101 LYS A N 1
ATOM 840 C CA . LYS A 1 101 ? -7.426 6.917 -0.906 1.00 94.75 101 LYS A CA 1
ATOM 841 C C . LYS A 1 101 ? -7.521 7.775 0.360 1.00 94.75 101 LYS A C 1
ATOM 843 O O . LYS A 1 101 ? -7.494 8.998 0.260 1.00 94.75 101 LYS A O 1
ATOM 848 N N . VAL A 1 102 ? -7.602 7.153 1.540 1.00 94.12 102 VAL A N 1
ATOM 849 C CA . VAL A 1 102 ? -7.628 7.854 2.837 1.00 94.12 102 VAL A CA 1
ATOM 850 C C . VAL A 1 102 ? -6.230 8.299 3.260 1.00 94.12 102 VAL A C 1
ATOM 852 O O . VAL A 1 102 ? -6.040 9.451 3.651 1.00 94.12 102 VAL A O 1
ATOM 855 N N . ASN A 1 103 ? -5.243 7.407 3.178 1.00 95.75 103 ASN A N 1
ATOM 856 C CA . ASN A 1 103 ? -3.847 7.729 3.451 1.00 95.75 103 ASN A CA 1
ATOM 857 C C . ASN A 1 103 ? -2.916 7.057 2.422 1.00 95.75 103 ASN A C 1
ATOM 859 O O . ASN A 1 103 ? -2.479 5.921 2.636 1.00 95.75 103 ASN A O 1
ATOM 863 N N . PRO A 1 104 ? -2.522 7.767 1.347 1.00 96.56 104 PRO A N 1
ATOM 864 C CA . PRO A 1 104 ? -1.652 7.213 0.306 1.00 96.56 104 PRO A CA 1
ATOM 865 C C . PRO A 1 104 ? -0.204 6.992 0.770 1.00 96.56 104 PRO A C 1
ATOM 867 O O . PRO A 1 104 ? 0.606 6.460 0.010 1.00 96.56 104 PRO A O 1
ATOM 870 N N . LYS A 1 105 ? 0.138 7.403 2.000 1.00 96.06 105 LYS A N 1
ATOM 871 C CA . LYS A 1 105 ? 1.466 7.260 2.623 1.00 96.06 105 LYS A CA 1
ATOM 872 C C . LYS A 1 105 ? 1.449 6.288 3.808 1.00 96.06 105 LYS A C 1
ATOM 874 O O . LYS A 1 105 ? 2.352 6.293 4.639 1.00 96.06 105 LYS A O 1
ATOM 879 N N . SER A 1 106 ? 0.405 5.465 3.915 1.00 97.50 106 SER A N 1
ATOM 880 C CA . SER A 1 106 ? 0.319 4.442 4.955 1.00 97.50 106 SER A CA 1
ATOM 881 C C . SER A 1 106 ? 1.255 3.274 4.644 1.00 97.50 106 SER A C 1
ATOM 883 O O . SER A 1 106 ? 1.022 2.511 3.704 1.00 97.50 106 SER A O 1
ATOM 885 N N . TYR A 1 107 ? 2.284 3.090 5.475 1.00 97.25 107 TYR A N 1
ATOM 886 C CA . TYR A 1 107 ? 3.172 1.925 5.398 1.00 97.25 107 TYR A CA 1
ATOM 887 C C . TYR A 1 107 ? 2.398 0.610 5.512 1.00 97.25 107 TYR A C 1
ATOM 889 O O . TYR A 1 107 ? 2.646 -0.315 4.742 1.00 97.25 107 TYR A O 1
ATOM 897 N N . GLY A 1 108 ? 1.447 0.535 6.451 1.00 97.56 108 GLY A N 1
ATOM 898 C CA . GLY A 1 108 ? 0.650 -0.669 6.686 1.00 97.56 108 GLY A CA 1
ATOM 899 C C . GLY A 1 108 ? -0.136 -1.090 5.446 1.00 97.56 108 GLY A C 1
ATOM 900 O O . GLY A 1 108 ? -0.092 -2.258 5.067 1.00 97.56 108 GLY A O 1
ATOM 901 N N . SER A 1 109 ? -0.764 -0.124 4.768 1.00 98.31 109 SER A N 1
ATOM 902 C CA . SER A 1 109 ? -1.546 -0.385 3.552 1.00 98.31 109 SER A CA 1
ATOM 903 C C . SER A 1 109 ? -0.672 -0.884 2.401 1.00 98.31 109 SER A C 1
ATOM 905 O O . SER A 1 109 ? -0.969 -1.919 1.811 1.00 98.31 109 SER A O 1
ATOM 907 N N . TRP A 1 110 ? 0.435 -0.200 2.093 1.00 98.56 110 TRP A N 1
ATOM 908 C CA . TRP A 1 110 ? 1.325 -0.618 1.001 1.00 98.56 110 TRP A CA 1
ATOM 909 C C . TRP A 1 110 ? 1.990 -1.969 1.267 1.00 98.56 110 TRP A C 1
ATOM 911 O O . TRP A 1 110 ? 2.037 -2.820 0.379 1.00 98.56 110 TRP A O 1
ATOM 921 N N . HIS A 1 111 ? 2.453 -2.194 2.497 1.00 98.38 111 HIS A N 1
ATOM 922 C CA . HIS A 1 111 ? 3.058 -3.464 2.885 1.00 98.38 111 HIS A CA 1
ATOM 923 C C . HIS A 1 111 ? 2.053 -4.619 2.790 1.00 98.38 111 HIS A C 1
ATOM 925 O O . HIS A 1 111 ? 2.360 -5.664 2.217 1.00 98.38 111 HIS A O 1
ATOM 931 N N . HIS A 1 112 ? 0.832 -4.430 3.307 1.00 98.69 112 HIS A N 1
ATOM 932 C CA . HIS A 1 112 ? -0.221 -5.442 3.213 1.00 98.69 112 HIS A CA 1
ATOM 933 C C . HIS A 1 112 ? -0.625 -5.702 1.758 1.00 98.69 112 HIS A C 1
ATOM 935 O O . HIS A 1 112 ? -0.781 -6.855 1.375 1.00 98.69 112 HIS A O 1
ATOM 941 N N . ARG A 1 113 ? -0.682 -4.667 0.909 1.00 98.56 113 ARG A N 1
ATOM 942 C CA . ARG A 1 113 ? -0.945 -4.824 -0.531 1.00 98.56 113 ARG A CA 1
ATOM 943 C C . ARG A 1 113 ? 0.112 -5.660 -1.247 1.00 98.56 113 ARG A C 1
ATOM 945 O O . ARG A 1 113 ? -0.245 -6.526 -2.043 1.00 98.56 113 ARG A O 1
ATOM 952 N N . GLY A 1 114 ? 1.394 -5.442 -0.949 1.00 98.19 114 GLY A N 1
ATOM 953 C CA . GLY A 1 114 ? 2.479 -6.278 -1.473 1.00 98.19 114 GLY A CA 1
ATOM 954 C C . GLY A 1 114 ? 2.366 -7.730 -1.016 1.00 98.19 114 GLY A C 1
ATOM 955 O O . GLY A 1 114 ? 2.498 -8.644 -1.825 1.00 98.19 114 GLY A O 1
ATOM 956 N N . TRP A 1 115 ? 2.039 -7.938 0.260 1.00 98.38 115 TRP A N 1
ATOM 957 C CA . TRP A 1 115 ? 1.824 -9.270 0.823 1.00 98.38 115 TRP A CA 1
ATOM 958 C C . TRP A 1 115 ? 0.642 -10.011 0.176 1.00 98.38 115 TRP A C 1
ATOM 960 O O . TRP A 1 115 ? 0.786 -11.192 -0.142 1.00 98.38 115 TRP A O 1
ATOM 970 N N . VAL A 1 116 ? -0.484 -9.323 -0.057 1.00 98.38 116 VAL A N 1
ATOM 971 C CA . VAL A 1 116 ? -1.666 -9.870 -0.751 1.00 98.38 116 VAL A CA 1
ATOM 972 C C . VAL A 1 116 ? -1.330 -10.212 -2.200 1.00 98.38 116 VAL A C 1
ATOM 974 O O . VAL A 1 116 ? -1.600 -11.320 -2.649 1.00 98.38 116 VAL A O 1
ATOM 977 N N . SER A 1 117 ? -0.696 -9.290 -2.927 1.00 97.56 117 SER A N 1
ATOM 978 C CA . SER A 1 117 ? -0.402 -9.483 -4.354 1.00 97.56 117 SER A CA 1
ATOM 979 C C . SER A 1 117 ? 0.548 -10.655 -4.604 1.00 97.56 117 SER A C 1
ATOM 981 O O . SER A 1 117 ? 0.403 -11.356 -5.595 1.00 97.56 117 SER A O 1
ATOM 983 N N . ALA A 1 118 ? 1.484 -10.911 -3.684 1.00 95.25 118 ALA A N 1
ATOM 984 C CA . ALA A 1 118 ? 2.394 -12.054 -3.758 1.00 95.25 118 ALA A CA 1
ATOM 985 C C . ALA A 1 118 ? 1.738 -13.412 -3.426 1.00 95.25 118 ALA A C 1
ATOM 987 O O . ALA A 1 118 ? 2.368 -14.444 -3.641 1.00 95.25 118 ALA A O 1
ATOM 988 N N . ARG A 1 119 ? 0.523 -13.421 -2.862 1.00 95.81 119 ARG A N 1
ATOM 989 C CA . ARG A 1 119 ? -0.234 -14.634 -2.485 1.00 95.81 119 ARG A CA 1
ATOM 990 C C . ARG A 1 119 ? -1.414 -14.931 -3.389 1.00 95.81 119 ARG A C 1
ATOM 992 O O . ARG A 1 119 ? -1.994 -16.005 -3.310 1.00 95.81 119 ARG A O 1
ATOM 999 N N . LEU A 1 120 ? -1.787 -13.967 -4.215 1.00 96.12 120 LEU A N 1
ATOM 1000 C CA . LEU A 1 120 ? -2.901 -14.098 -5.131 1.00 96.12 120 LEU A CA 1
ATOM 1001 C C . LEU A 1 120 ? -2.596 -15.241 -6.120 1.00 96.12 120 LEU A C 1
ATOM 1003 O O . LEU A 1 120 ? -1.553 -15.169 -6.771 1.00 96.12 120 LEU A O 1
ATOM 1007 N N . PRO A 1 121 ? -3.454 -16.276 -6.249 1.00 95.75 121 PRO A N 1
ATOM 1008 C CA . PRO A 1 121 ? -3.180 -17.406 -7.142 1.00 95.75 121 PRO A CA 1
ATOM 1009 C C . PRO A 1 121 ? -2.959 -16.974 -8.596 1.00 95.75 121 PRO A C 1
ATOM 1011 O O . PRO A 1 121 ? -2.042 -17.439 -9.269 1.00 95.75 121 PRO A O 1
ATOM 1014 N N . ARG A 1 122 ? -3.785 -16.033 -9.074 1.00 97.25 122 ARG A N 1
ATOM 1015 C CA . ARG A 1 122 ? -3.714 -15.462 -10.425 1.00 97.25 122 ARG A CA 1
ATOM 1016 C C . ARG A 1 122 ? -3.627 -13.932 -10.342 1.00 97.25 122 ARG A C 1
ATOM 1018 O O . ARG A 1 122 ? -4.663 -13.267 -10.399 1.00 97.25 122 ARG A O 1
ATOM 1025 N N . PRO A 1 123 ? -2.424 -13.360 -10.156 1.00 96.88 123 PRO A N 1
ATOM 1026 C CA . PRO A 1 123 ? -2.245 -11.919 -10.005 1.00 96.88 123 PRO A CA 1
ATOM 1027 C C . PRO A 1 123 ? -2.406 -11.173 -11.337 1.00 96.88 123 PRO A C 1
ATOM 1029 O O . PRO A 1 123 ? -1.781 -11.515 -12.339 1.00 96.88 123 PRO A O 1
ATOM 1032 N N . ASP A 1 124 ? -3.201 -10.100 -11.329 1.00 97.44 124 ASP A N 1
ATOM 1033 C CA . ASP A 1 124 ? -3.306 -9.151 -12.443 1.00 97.44 124 ASP A CA 1
ATOM 1034 C C . ASP A 1 124 ? -2.296 -8.009 -12.260 1.00 97.44 124 ASP A C 1
ATOM 1036 O O . ASP A 1 124 ? -2.577 -6.959 -11.671 1.00 97.44 124 ASP A O 1
ATOM 1040 N N . TRP A 1 125 ? -1.082 -8.225 -12.764 1.00 97.81 125 TRP A N 1
ATOM 1041 C CA . TRP A 1 125 ? -0.008 -7.240 -12.668 1.00 97.81 125 TRP A CA 1
ATOM 1042 C C . TRP A 1 125 ? -0.265 -5.973 -13.485 1.00 97.81 125 TRP A C 1
ATOM 1044 O O . TRP A 1 125 ? 0.202 -4.901 -13.100 1.00 97.81 125 TRP A O 1
ATOM 1054 N N . ALA A 1 126 ? -1.030 -6.063 -14.576 1.00 97.69 126 ALA A N 1
ATOM 1055 C CA . ALA A 1 126 ? -1.376 -4.899 -15.385 1.00 97.69 126 ALA A CA 1
ATOM 1056 C C . ALA A 1 126 ? -2.268 -3.936 -14.590 1.00 97.69 126 ALA A C 1
ATOM 1058 O O . ALA A 1 126 ? -2.030 -2.724 -14.584 1.00 97.69 126 ALA A O 1
ATOM 1059 N N . ARG A 1 127 ? -3.240 -4.468 -13.838 1.00 97.75 127 ARG A N 1
ATOM 1060 C CA . ARG A 1 127 ? -4.059 -3.675 -12.911 1.00 97.75 127 ARG A CA 1
ATOM 1061 C C . ARG A 1 127 ? -3.219 -3.003 -11.824 1.00 97.75 127 ARG A C 1
ATOM 1063 O O . ARG A 1 127 ? -3.475 -1.839 -11.503 1.00 97.75 127 ARG A O 1
ATOM 1070 N N . GLU A 1 128 ? -2.229 -3.698 -11.267 1.00 98.44 128 GLU A N 1
ATOM 1071 C CA . GLU A 1 128 ? -1.365 -3.144 -10.216 1.00 98.44 128 GLU A CA 1
ATOM 1072 C C . GLU A 1 128 ? -0.417 -2.054 -10.740 1.00 98.44 128 GLU A C 1
ATOM 1074 O O . GLU A 1 128 ? -0.303 -1.001 -10.111 1.00 98.44 128 GLU A O 1
ATOM 1079 N N . LEU A 1 129 ? 0.176 -2.228 -11.927 1.00 98.38 129 LEU A N 1
ATOM 1080 C CA . LEU A 1 129 ? 0.939 -1.164 -12.595 1.00 98.38 129 LEU A CA 1
ATOM 1081 C C . LEU A 1 129 ? 0.050 0.042 -12.920 1.00 98.38 129 LEU A C 1
ATOM 1083 O O . LEU A 1 129 ? 0.434 1.179 -12.654 1.00 98.38 129 LEU A O 1
ATOM 1087 N N . GLY A 1 130 ? -1.175 -0.197 -13.395 1.00 98.12 130 GLY A N 1
ATOM 1088 C CA . GLY A 1 130 ? -2.151 0.864 -13.629 1.00 98.12 130 GLY A CA 1
ATOM 1089 C C . GLY A 1 130 ? -2.538 1.617 -12.351 1.00 98.12 130 GLY A C 1
ATOM 1090 O O . GLY A 1 130 ? -2.808 2.818 -12.399 1.00 98.12 130 GLY A O 1
ATOM 1091 N N . LEU A 1 131 ? -2.560 0.954 -11.189 1.00 98.12 131 LEU A N 1
ATOM 1092 C CA . LEU A 1 131 ? -2.727 1.628 -9.898 1.00 98.12 131 LEU A CA 1
ATOM 1093 C C . LEU A 1 131 ? -1.513 2.496 -9.561 1.00 98.12 131 LEU A C 1
ATOM 1095 O O . LEU A 1 131 ? -1.702 3.640 -9.148 1.00 98.12 131 LEU A O 1
ATOM 1099 N N . CYS A 1 132 ? -0.292 1.993 -9.769 1.00 98.38 132 CYS A N 1
ATOM 1100 C CA . CYS A 1 132 ? 0.923 2.783 -9.579 1.00 98.38 132 CYS A CA 1
ATOM 1101 C C . CYS A 1 132 ? 0.921 4.045 -10.443 1.00 98.38 132 CYS A C 1
ATOM 1103 O O . CYS A 1 132 ? 1.208 5.123 -9.929 1.00 98.38 132 CYS A O 1
ATOM 1105 N N . ASP A 1 133 ? 0.542 3.932 -11.717 1.00 97.88 133 ASP A N 1
ATOM 1106 C CA . ASP A 1 133 ? 0.444 5.070 -12.635 1.00 97.88 133 ASP A CA 1
ATOM 1107 C C . ASP A 1 133 ? -0.517 6.134 -12.089 1.00 97.88 133 ASP A C 1
ATOM 1109 O O . ASP A 1 133 ? -0.168 7.313 -12.004 1.00 97.88 133 ASP A O 1
ATOM 1113 N N . ARG A 1 134 ? -1.708 5.723 -11.628 1.00 97.31 134 ARG A N 1
ATOM 1114 C CA . ARG A 1 134 ? -2.682 6.646 -11.021 1.00 97.31 134 ARG A CA 1
ATOM 1115 C C . ARG A 1 134 ? -2.135 7.298 -9.753 1.00 97.31 134 ARG A C 1
ATOM 1117 O O . ARG A 1 134 ? -2.236 8.512 -9.603 1.00 97.31 134 ARG A O 1
ATOM 1124 N N . CYS A 1 135 ? -1.537 6.529 -8.847 1.00 97.56 135 CYS A N 1
ATOM 1125 C CA . CYS A 1 135 ? -0.977 7.062 -7.605 1.00 97.56 135 CYS A CA 1
ATOM 1126 C C . CYS A 1 135 ? 0.179 8.044 -7.857 1.00 97.56 135 CYS A C 1
ATOM 1128 O O . CYS A 1 135 ? 0.223 9.093 -7.215 1.00 97.56 135 CYS A O 1
ATOM 1130 N N . LEU A 1 136 ? 1.071 7.745 -8.804 1.00 97.31 136 LEU A N 1
ATOM 1131 C CA . LEU A 1 136 ? 2.194 8.615 -9.166 1.00 97.31 136 LEU A CA 1
ATOM 1132 C C . LEU A 1 136 ? 1.753 9.840 -9.969 1.00 97.31 136 LEU A C 1
ATOM 1134 O O . LEU A 1 136 ? 2.400 10.875 -9.877 1.00 97.31 136 LEU A O 1
ATOM 1138 N N . SER A 1 137 ? 0.628 9.778 -10.687 1.00 95.75 137 SER A N 1
ATOM 1139 C CA . SER A 1 137 ? 0.040 10.981 -11.294 1.00 95.75 137 SER A CA 1
ATOM 1140 C C . SER A 1 137 ? -0.487 11.984 -10.255 1.00 95.75 137 SER A C 1
ATOM 1142 O O . SER A 1 137 ? -0.555 13.177 -10.536 1.00 95.75 137 SER A O 1
ATOM 1144 N N . LEU A 1 138 ? -0.843 11.513 -9.050 1.00 95.31 138 LEU A N 1
ATOM 1145 C CA . LEU A 1 138 ? -1.332 12.350 -7.946 1.00 95.31 138 LEU A CA 1
ATOM 1146 C C . LEU A 1 138 ? -0.202 12.865 -7.042 1.00 95.31 138 LEU A C 1
ATOM 1148 O O . LEU A 1 138 ? -0.250 14.005 -6.587 1.00 95.31 138 LEU A O 1
ATOM 1152 N N . ASP A 1 139 ? 0.790 12.024 -6.744 1.00 96.00 139 ASP A N 1
ATOM 1153 C CA . ASP A 1 139 ? 2.001 12.387 -5.997 1.00 96.00 139 ASP A CA 1
ATOM 1154 C C . ASP A 1 139 ? 3.192 11.625 -6.587 1.00 96.00 139 ASP A C 1
ATOM 1156 O O . ASP A 1 139 ? 3.486 10.484 -6.218 1.00 96.00 139 ASP A O 1
ATOM 1160 N N . ASP A 1 140 ? 3.889 12.282 -7.508 1.00 95.75 140 ASP A N 1
ATOM 1161 C CA . ASP A 1 140 ? 5.001 11.724 -8.276 1.00 95.75 140 ASP A CA 1
ATOM 1162 C C . ASP A 1 140 ? 6.269 11.479 -7.434 1.00 95.75 140 ASP A C 1
ATOM 1164 O O . ASP A 1 140 ? 7.215 10.828 -7.891 1.00 95.75 140 ASP A O 1
ATOM 1168 N N . ARG A 1 141 ? 6.257 11.934 -6.173 1.00 95.06 141 ARG A N 1
ATOM 1169 C CA . ARG A 1 141 ? 7.287 11.715 -5.148 1.00 95.06 141 ARG A CA 1
ATOM 1170 C C . ARG A 1 141 ? 6.864 10.702 -4.084 1.00 95.06 141 ARG A C 1
ATOM 1172 O O . ARG A 1 141 ? 7.575 10.530 -3.090 1.00 95.06 141 ARG A O 1
ATOM 1179 N N . ASN A 1 142 ? 5.720 10.030 -4.243 1.00 97.38 142 ASN A N 1
ATOM 1180 C CA . ASN A 1 142 ? 5.280 9.005 -3.302 1.00 97.38 142 ASN A CA 1
ATOM 1181 C C . ASN A 1 142 ? 6.195 7.773 -3.371 1.00 97.38 142 ASN A C 1
ATOM 1183 O O . ASN A 1 142 ? 5.973 6.854 -4.162 1.00 97.38 142 ASN A O 1
ATOM 1187 N N . PHE A 1 143 ? 7.219 7.743 -2.517 1.00 97.12 143 PHE A N 1
ATOM 1188 C CA . PHE A 1 143 ? 8.205 6.666 -2.515 1.00 97.12 143 PHE A CA 1
ATOM 1189 C C . PHE A 1 143 ? 7.589 5.296 -2.198 1.00 97.12 143 PHE A C 1
ATOM 1191 O O . PHE A 1 143 ? 8.045 4.304 -2.746 1.00 97.12 143 PHE A O 1
ATOM 1198 N N . HIS A 1 144 ? 6.505 5.219 -1.416 1.00 98.31 144 HIS A N 1
ATOM 1199 C CA . HIS A 1 144 ? 5.827 3.943 -1.170 1.00 98.31 144 HIS A CA 1
ATOM 1200 C C . HIS A 1 144 ? 5.253 3.345 -2.456 1.00 98.31 144 HIS A C 1
ATOM 1202 O O . HIS A 1 144 ? 5.356 2.144 -2.691 1.00 98.31 144 HIS A O 1
ATOM 1208 N N . CYS A 1 145 ? 4.670 4.197 -3.303 1.00 98.50 145 CYS A N 1
ATOM 1209 C CA . CYS A 1 145 ? 4.156 3.775 -4.597 1.00 98.50 145 CYS A CA 1
ATOM 1210 C C . CYS A 1 145 ? 5.294 3.370 -5.541 1.00 98.50 145 CYS A C 1
ATOM 1212 O O . CYS A 1 145 ? 5.160 2.392 -6.272 1.00 98.50 145 CYS A O 1
ATOM 1214 N N . TRP A 1 146 ? 6.424 4.083 -5.505 1.00 98.38 146 TRP A N 1
ATOM 1215 C CA . TRP A 1 146 ? 7.626 3.701 -6.248 1.00 98.38 146 TRP A CA 1
ATOM 1216 C C . TRP A 1 146 ? 8.180 2.345 -5.797 1.00 98.38 146 TRP A C 1
ATOM 1218 O O . TRP A 1 146 ? 8.506 1.511 -6.637 1.00 98.38 146 TRP A O 1
ATOM 1228 N N . ASP A 1 147 ? 8.271 2.101 -4.490 1.00 98.25 147 ASP A N 1
ATOM 1229 C CA . ASP A 1 147 ? 8.734 0.833 -3.919 1.00 98.25 147 ASP A CA 1
ATOM 1230 C C . ASP A 1 147 ? 7.809 -0.319 -4.325 1.00 98.25 147 ASP A C 1
ATOM 1232 O O . ASP A 1 147 ? 8.272 -1.369 -4.778 1.00 98.25 147 ASP A O 1
ATOM 1236 N N . TYR A 1 148 ? 6.496 -0.094 -4.232 1.00 98.62 148 TYR A N 1
ATOM 1237 C CA . TYR A 1 148 ? 5.490 -1.055 -4.666 1.00 98.62 148 TYR A CA 1
ATOM 1238 C C . TYR A 1 148 ? 5.578 -1.331 -6.172 1.00 98.62 148 TYR A C 1
ATOM 1240 O O . TYR A 1 148 ? 5.600 -2.494 -6.569 1.00 98.62 148 TYR A O 1
ATOM 1248 N N . ARG A 1 149 ? 5.729 -0.293 -7.008 1.00 98.44 149 ARG A N 1
ATOM 1249 C CA . ARG A 1 149 ? 5.911 -0.448 -8.459 1.00 98.44 149 ARG A CA 1
ATOM 1250 C C . ARG A 1 149 ? 7.115 -1.329 -8.775 1.00 98.44 149 ARG A C 1
ATOM 1252 O O . ARG A 1 149 ? 6.984 -2.257 -9.563 1.00 98.44 149 ARG A O 1
ATOM 1259 N N . ARG A 1 150 ? 8.265 -1.096 -8.131 1.00 97.88 150 ARG A N 1
ATOM 1260 C CA . ARG A 1 150 ? 9.475 -1.914 -8.343 1.00 97.88 150 ARG A CA 1
ATOM 1261 C C . ARG A 1 150 ? 9.252 -3.382 -7.988 1.00 97.88 150 ARG A C 1
ATOM 1263 O O . ARG A 1 150 ? 9.747 -4.259 -8.691 1.00 97.88 150 ARG A O 1
ATOM 1270 N N . MET A 1 151 ? 8.494 -3.655 -6.925 1.00 97.81 151 MET A N 1
ATOM 1271 C CA . MET A 1 151 ? 8.088 -5.018 -6.581 1.00 97.81 151 MET A CA 1
ATOM 1272 C C . MET A 1 151 ? 7.196 -5.625 -7.673 1.00 97.81 151 MET A C 1
ATOM 1274 O O . MET A 1 151 ? 7.496 -6.718 -8.145 1.00 97.81 151 MET A O 1
ATOM 1278 N N . VAL A 1 152 ? 6.171 -4.904 -8.138 1.00 98.25 152 VAL A N 1
ATOM 1279 C CA . VAL A 1 152 ? 5.265 -5.372 -9.204 1.00 98.25 152 VAL A CA 1
ATOM 1280 C C . VAL A 1 152 ? 6.019 -5.638 -10.510 1.00 98.25 152 VAL A C 1
ATOM 1282 O O . VAL A 1 152 ? 5.835 -6.691 -11.112 1.00 98.25 152 VAL A O 1
ATOM 1285 N N . VAL A 1 153 ? 6.913 -4.739 -10.932 1.00 97.88 153 VAL A N 1
ATOM 1286 C CA . VAL A 1 153 ? 7.778 -4.915 -12.116 1.00 97.88 153 VAL A CA 1
ATOM 1287 C C . VAL A 1 153 ? 8.610 -6.190 -11.992 1.00 97.88 153 VAL A C 1
ATOM 1289 O O . VAL A 1 153 ? 8.627 -7.010 -12.907 1.00 97.88 153 VAL A O 1
ATOM 1292 N N . LYS A 1 154 ? 9.243 -6.402 -10.831 1.00 96.12 154 LYS A N 1
ATOM 1293 C CA . LYS A 1 154 ? 10.042 -7.605 -10.569 1.00 96.12 154 LYS A CA 1
ATOM 1294 C C . LYS A 1 154 ? 9.205 -8.886 -10.647 1.00 96.12 154 LYS A C 1
ATOM 1296 O O . LYS A 1 154 ? 9.678 -9.872 -11.197 1.00 96.12 154 LYS A O 1
ATOM 1301 N N . MET A 1 155 ? 7.993 -8.881 -10.091 1.00 96.44 155 MET A N 1
ATOM 1302 C CA . MET A 1 155 ? 7.112 -10.057 -10.062 1.00 96.44 155 MET A CA 1
ATOM 1303 C C . MET A 1 155 ? 6.457 -10.353 -11.417 1.00 96.44 155 MET A C 1
ATOM 1305 O O . MET A 1 155 ? 6.212 -11.510 -11.741 1.00 96.44 155 MET A O 1
ATOM 1309 N N . SER A 1 156 ? 6.178 -9.315 -12.205 1.00 96.50 156 SER A N 1
ATOM 1310 C CA . SER A 1 156 ? 5.525 -9.424 -13.515 1.00 96.50 156 SER A CA 1
ATOM 1311 C C . SER A 1 156 ? 6.484 -9.702 -14.669 1.00 96.50 156 SER A C 1
ATOM 1313 O O . SER A 1 156 ? 6.036 -10.087 -15.746 1.00 96.50 156 SER A O 1
ATOM 1315 N N . GLY A 1 157 ? 7.790 -9.510 -14.462 1.00 95.69 157 GLY A N 1
ATOM 1316 C CA . GLY A 1 157 ? 8.795 -9.680 -15.509 1.00 95.69 157 GLY A CA 1
ATOM 1317 C C . GLY A 1 157 ? 8.758 -8.578 -16.569 1.00 95.69 157 GLY A C 1
ATOM 1318 O O . GLY A 1 157 ? 9.195 -8.812 -17.694 1.00 95.69 157 GLY A O 1
ATOM 1319 N N . VAL A 1 158 ? 8.233 -7.391 -16.234 1.00 96.62 158 VAL A N 1
ATOM 1320 C CA . VAL A 1 158 ? 8.247 -6.243 -17.150 1.00 96.62 158 VAL A CA 1
ATOM 1321 C C . VAL A 1 158 ? 9.696 -5.915 -17.543 1.00 96.62 158 VAL A C 1
ATOM 1323 O O . VAL A 1 158 ? 10.540 -5.727 -16.661 1.00 96.62 158 VAL A O 1
ATOM 1326 N N . PRO A 1 159 ? 9.997 -5.841 -18.851 1.00 96.00 159 PRO A N 1
ATOM 1327 C CA . PRO A 1 159 ? 11.323 -5.499 -19.345 1.00 96.00 159 PRO A CA 1
ATOM 1328 C C . PRO A 1 159 ? 11.813 -4.114 -18.893 1.00 96.00 159 PRO A C 1
ATOM 1330 O O . PRO A 1 159 ? 11.040 -3.163 -18.763 1.00 96.00 159 PRO A O 1
ATOM 1333 N N . VAL A 1 160 ? 13.126 -3.987 -18.682 1.00 95.81 160 VAL A N 1
ATOM 1334 C CA . VAL A 1 160 ? 13.758 -2.750 -18.182 1.00 95.81 160 VAL A CA 1
ATOM 1335 C C . VAL A 1 160 ? 13.547 -1.564 -19.130 1.00 95.81 160 VAL A C 1
ATOM 1337 O O . VAL A 1 160 ? 13.368 -0.437 -18.673 1.00 95.81 160 VAL A O 1
ATOM 1340 N N . ASP A 1 161 ? 13.526 -1.798 -20.441 1.00 95.25 161 ASP A N 1
ATOM 1341 C CA . ASP A 1 161 ? 13.267 -0.780 -21.462 1.00 95.25 161 ASP A CA 1
ATOM 1342 C C . ASP A 1 161 ? 11.871 -0.153 -21.325 1.00 95.25 161 ASP A C 1
ATOM 1344 O O . ASP A 1 161 ? 11.734 1.059 -21.494 1.00 95.25 161 ASP A O 1
ATOM 1348 N N . GLN A 1 162 ? 10.853 -0.928 -20.936 1.00 96.56 162 GLN A N 1
ATOM 1349 C CA . GLN A 1 162 ?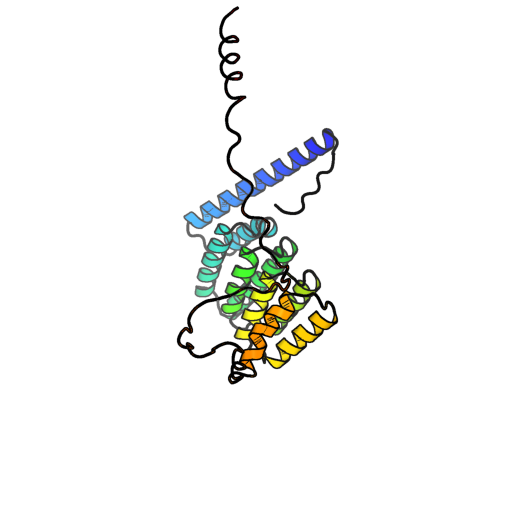 9.514 -0.388 -20.678 1.00 96.56 162 GLN A CA 1
ATOM 1350 C C . GLN A 1 162 ? 9.495 0.528 -19.448 1.00 96.56 162 GLN A C 1
ATOM 1352 O O . GLN A 1 162 ? 8.854 1.582 -19.469 1.00 96.56 162 GLN A O 1
ATOM 1357 N N . GLU A 1 163 ? 10.239 0.185 -18.394 1.00 97.75 163 GLU A N 1
ATOM 1358 C CA . GLU A 1 163 ? 10.348 1.049 -17.213 1.00 97.75 163 GLU A CA 1
ATOM 1359 C C . GLU A 1 163 ? 11.185 2.305 -17.483 1.00 97.75 163 GLU A C 1
ATOM 1361 O O . GLU A 1 163 ? 10.870 3.381 -16.965 1.00 97.75 163 GLU A O 1
ATOM 1366 N N . LEU A 1 164 ? 12.192 2.231 -18.357 1.00 97.44 164 LEU A N 1
ATOM 1367 C CA . LEU A 1 164 ? 12.871 3.433 -18.838 1.00 97.44 164 LEU A CA 1
ATOM 1368 C C . LEU A 1 164 ? 11.912 4.344 -19.606 1.00 97.44 164 LEU A C 1
ATOM 1370 O O . LEU A 1 164 ? 11.830 5.522 -19.265 1.00 97.44 164 LEU A O 1
ATOM 1374 N N . GLN A 1 165 ? 11.113 3.812 -20.536 1.00 97.69 165 GLN A N 1
ATOM 1375 C CA . GLN A 1 165 ? 10.088 4.595 -21.242 1.00 97.69 165 GLN A CA 1
ATOM 1376 C C . GLN A 1 165 ? 9.055 5.199 -20.280 1.00 97.69 165 GLN A C 1
ATOM 1378 O O . GLN A 1 165 ? 8.595 6.328 -20.466 1.00 97.69 165 GLN A O 1
ATOM 1383 N N . PHE A 1 166 ? 8.680 4.472 -19.224 1.00 97.75 166 PHE A N 1
ATOM 1384 C CA . PHE A 1 166 ? 7.846 5.012 -18.156 1.00 97.75 166 PHE A CA 1
ATOM 1385 C C . PHE A 1 166 ? 8.512 6.226 -17.495 1.00 97.75 166 PHE A C 1
ATOM 1387 O O . PHE A 1 166 ? 7.914 7.302 -17.468 1.00 97.75 166 PHE A O 1
ATOM 1394 N N . THR A 1 167 ? 9.761 6.102 -17.039 1.00 97.75 167 THR A N 1
ATOM 1395 C CA . THR A 1 167 ? 10.482 7.235 -16.430 1.00 97.75 167 THR A CA 1
ATOM 1396 C C . THR A 1 167 ? 10.721 8.397 -17.398 1.00 97.75 167 THR A C 1
ATOM 1398 O O . THR A 1 167 ? 10.649 9.544 -16.964 1.00 97.75 167 THR A O 1
ATOM 1401 N N . ASP A 1 168 ? 10.930 8.139 -18.694 1.00 97.69 168 ASP A N 1
ATOM 1402 C CA . ASP A 1 168 ? 11.064 9.183 -19.720 1.00 97.69 168 ASP A CA 1
ATOM 1403 C C . ASP A 1 168 ? 9.793 10.034 -19.808 1.00 97.69 168 ASP A C 1
ATOM 1405 O O . ASP A 1 168 ? 9.870 11.262 -19.847 1.00 97.69 168 ASP A O 1
ATOM 1409 N N . ARG A 1 169 ? 8.611 9.405 -19.752 1.00 97.19 169 ARG A N 1
ATOM 1410 C CA . ARG A 1 169 ? 7.327 10.125 -19.719 1.00 97.19 169 ARG A CA 1
ATOM 1411 C C . ARG A 1 169 ? 7.182 10.986 -18.463 1.00 97.19 169 ARG A C 1
ATOM 1413 O O . ARG A 1 169 ? 6.744 12.131 -18.564 1.00 97.19 169 ARG A O 1
ATOM 1420 N N . LEU A 1 170 ? 7.560 10.467 -17.291 1.00 96.38 170 LEU A N 1
ATOM 1421 C CA . LEU A 1 170 ? 7.460 11.215 -16.031 1.00 96.38 170 LEU A CA 1
ATOM 1422 C C . LEU A 1 170 ? 8.415 12.412 -16.005 1.00 96.38 170 LEU A C 1
ATOM 1424 O O . LEU A 1 170 ? 8.007 13.502 -15.612 1.00 96.38 170 LEU A O 1
ATOM 1428 N N . ILE A 1 171 ? 9.651 12.234 -16.475 1.00 97.25 171 ILE A N 1
ATOM 1429 C CA . ILE A 1 171 ? 10.642 13.313 -16.595 1.00 97.25 171 ILE A CA 1
ATOM 1430 C C . ILE A 1 171 ? 10.198 14.340 -17.640 1.00 97.25 171 ILE A C 1
ATOM 1432 O O . ILE A 1 171 ? 10.322 15.540 -17.408 1.00 97.25 171 ILE A O 1
ATOM 1436 N N . GLY A 1 172 ? 9.638 13.893 -18.767 1.00 96.62 172 GLY A N 1
ATOM 1437 C CA . GLY A 1 172 ? 9.081 14.782 -19.786 1.00 96.62 172 GLY A CA 1
ATOM 1438 C C . GLY A 1 172 ? 7.942 15.656 -19.253 1.00 96.62 172 GLY A C 1
ATOM 1439 O O . GLY A 1 172 ? 7.836 16.819 -19.631 1.00 96.62 172 GLY A O 1
ATOM 1440 N N . SER A 1 173 ? 7.124 15.128 -18.335 1.00 94.75 173 SER A N 1
ATOM 1441 C CA . SER A 1 173 ? 6.066 15.895 -17.664 1.00 94.75 173 SER A CA 1
ATOM 1442 C C . SER A 1 173 ? 6.581 16.769 -16.514 1.00 94.75 173 SER A C 1
ATOM 1444 O O . SER A 1 173 ? 6.040 17.849 -16.283 1.00 94.75 173 SER A O 1
ATOM 1446 N N . ASN A 1 174 ? 7.575 16.301 -15.759 1.00 94.38 174 ASN A N 1
ATOM 1447 C CA . ASN A 1 174 ? 8.189 17.010 -14.641 1.00 94.38 174 ASN A CA 1
ATOM 1448 C C . ASN A 1 174 ? 9.694 16.716 -14.600 1.00 94.38 174 ASN A C 1
ATOM 1450 O O . ASN A 1 174 ? 10.145 15.755 -13.973 1.00 94.38 174 ASN A O 1
ATOM 1454 N N . PHE A 1 175 ? 10.481 17.595 -15.221 1.00 94.94 175 PHE A N 1
ATOM 1455 C CA . PHE A 1 175 ? 11.931 17.426 -15.332 1.00 94.94 175 PHE A CA 1
ATOM 1456 C C . PHE A 1 175 ? 12.634 17.322 -13.968 1.00 94.94 175 PHE A C 1
ATOM 1458 O O . PHE A 1 175 ? 13.645 16.635 -13.835 1.00 94.94 175 PHE A O 1
ATOM 1465 N N . SER A 1 176 ? 12.076 17.954 -12.932 1.00 94.56 176 SER A N 1
ATOM 1466 C CA . SER A 1 176 ? 12.627 17.965 -11.571 1.00 94.56 176 SER A CA 1
ATOM 1467 C C . SER A 1 176 ? 12.184 16.768 -10.718 1.00 94.56 176 SER A C 1
ATOM 1469 O O . SER A 1 176 ? 12.408 16.763 -9.504 1.00 94.56 176 SER A O 1
ATOM 1471 N N . ASN A 1 177 ? 11.543 15.749 -11.303 1.00 94.62 177 ASN A N 1
ATOM 1472 C CA . ASN A 1 177 ? 11.124 14.554 -10.575 1.00 94.62 177 ASN A CA 1
ATOM 1473 C C . ASN A 1 177 ? 12.336 13.695 -10.166 1.00 94.62 177 ASN A C 1
ATOM 1475 O O . ASN A 1 177 ? 12.798 12.819 -10.900 1.00 94.62 177 ASN A O 1
ATOM 1479 N N . TYR A 1 178 ? 12.831 13.927 -8.948 1.00 96.56 178 TYR A N 1
ATOM 1480 C CA . TYR A 1 178 ? 13.965 13.193 -8.384 1.00 96.56 178 TYR A CA 1
ATOM 1481 C C . TYR A 1 178 ? 13.722 11.680 -8.305 1.00 96.56 178 TYR A C 1
ATOM 1483 O O . TYR A 1 178 ? 14.637 10.903 -8.560 1.00 96.56 178 TYR A O 1
ATOM 1491 N N . SER A 1 179 ? 12.502 11.245 -7.979 1.00 97.31 179 SER A N 1
ATOM 1492 C CA . SER A 1 179 ? 12.180 9.820 -7.854 1.00 97.31 179 SER A CA 1
ATOM 1493 C C . SER A 1 179 ? 12.348 9.075 -9.181 1.00 97.31 179 SER A C 1
ATOM 1495 O O . SER A 1 179 ? 12.895 7.974 -9.192 1.00 97.31 179 SER A O 1
ATOM 1497 N N . SER A 1 180 ? 11.969 9.700 -10.297 1.00 97.31 180 SER A N 1
ATOM 1498 C CA . SER A 1 180 ? 12.145 9.145 -11.643 1.00 97.31 180 SER A CA 1
ATOM 1499 C C . SER A 1 180 ? 13.621 9.064 -12.027 1.00 97.31 180 SER A C 1
ATOM 1501 O O . SER A 1 180 ? 14.078 8.019 -12.484 1.00 97.31 180 SER A O 1
ATOM 1503 N N . TRP A 1 181 ? 14.396 10.125 -11.778 1.00 97.81 181 TRP A N 1
ATOM 1504 C CA . TRP A 1 181 ? 15.845 10.121 -12.015 1.00 97.81 181 TRP A CA 1
ATOM 1505 C C . TRP A 1 181 ? 16.576 9.078 -11.171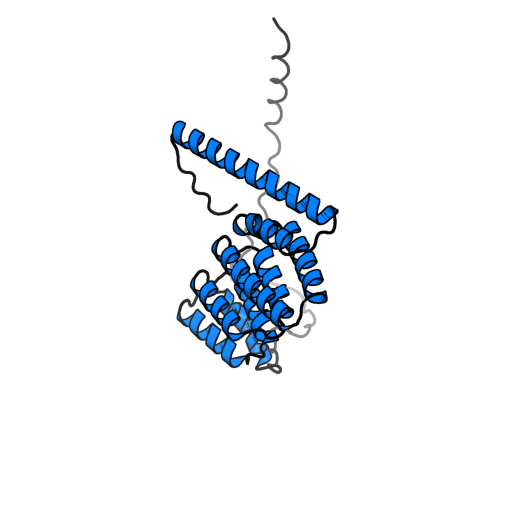 1.00 97.81 181 TRP A C 1
ATOM 1507 O O . TRP A 1 181 ? 17.407 8.328 -11.685 1.00 97.81 181 TRP A O 1
ATOM 1517 N N . HIS A 1 182 ? 16.235 8.988 -9.886 1.00 97.75 182 HIS A N 1
ATOM 1518 C CA . HIS A 1 182 ? 16.778 7.970 -9.003 1.00 97.75 182 HIS A CA 1
ATOM 1519 C C . HIS A 1 182 ? 16.441 6.569 -9.518 1.00 97.75 182 HIS A C 1
ATOM 1521 O O . HIS A 1 182 ? 17.325 5.719 -9.590 1.00 97.75 182 HIS A O 1
ATOM 1527 N N . TYR A 1 183 ? 15.205 6.328 -9.960 1.00 97.69 183 TYR A N 1
ATOM 1528 C CA . TYR A 1 183 ? 14.846 5.027 -10.510 1.00 97.69 183 TYR A CA 1
ATOM 1529 C C . TYR A 1 183 ? 15.635 4.701 -11.785 1.00 97.69 183 TYR A C 1
ATOM 1531 O O . TYR A 1 183 ? 16.167 3.603 -11.911 1.00 97.69 183 TYR A O 1
ATOM 1539 N N . ARG A 1 184 ? 15.846 5.670 -12.681 1.00 97.06 184 ARG A N 1
ATOM 1540 C CA . ARG A 1 184 ? 16.727 5.474 -13.846 1.00 97.06 184 ARG A CA 1
ATOM 1541 C C . ARG A 1 184 ? 18.151 5.091 -13.459 1.00 97.06 184 ARG A C 1
ATOM 1543 O O . ARG A 1 184 ? 18.717 4.206 -14.093 1.00 97.06 184 ARG A O 1
ATOM 1550 N N . SER A 1 185 ? 18.715 5.697 -12.411 1.00 96.44 185 SER A N 1
ATOM 1551 C CA . SER A 1 185 ? 20.063 5.340 -11.943 1.00 96.44 185 SER A CA 1
ATOM 1552 C C . SER A 1 185 ? 20.186 3.883 -11.479 1.00 96.44 185 SER A C 1
ATOM 1554 O O . SER A 1 185 ? 21.285 3.340 -11.510 1.00 96.44 185 SER A O 1
ATOM 1556 N N . THR A 1 186 ? 19.078 3.232 -11.101 1.00 95.38 186 THR A N 1
ATOM 1557 C CA . THR A 1 186 ? 19.068 1.803 -10.747 1.00 95.38 186 THR A CA 1
ATOM 1558 C C . THR A 1 186 ? 18.734 0.898 -11.935 1.00 95.38 186 THR A C 1
ATOM 1560 O O . THR A 1 186 ? 19.170 -0.249 -11.950 1.00 95.38 186 THR A O 1
ATOM 1563 N N . LEU A 1 187 ? 18.014 1.400 -12.946 1.00 95.56 187 LEU A N 1
ATOM 1564 C CA . LEU A 1 187 ? 17.660 0.654 -14.161 1.00 95.56 187 LEU A CA 1
ATOM 1565 C C . LEU A 1 187 ? 18.798 0.602 -15.192 1.00 95.56 187 LEU A C 1
ATOM 1567 O O . LEU A 1 187 ? 19.034 -0.446 -15.785 1.00 95.56 187 LEU A O 1
ATOM 1571 N N . LEU A 1 188 ? 19.513 1.710 -15.412 1.00 94.62 188 LEU A N 1
ATOM 1572 C CA . LEU A 1 188 ? 20.552 1.803 -16.449 1.00 94.62 188 LEU A CA 1
ATOM 1573 C C . LEU A 1 188 ? 21.692 0.777 -16.283 1.00 94.62 188 LEU A C 1
ATOM 1575 O O . LEU A 1 188 ? 22.059 0.162 -17.288 1.00 94.62 188 LEU A O 1
ATOM 1579 N N . PRO A 1 189 ? 22.215 0.506 -15.067 1.00 93.88 189 PRO A N 1
ATOM 1580 C CA . PRO A 1 189 ? 23.222 -0.540 -14.877 1.00 93.88 189 PRO A CA 1
ATOM 1581 C C . PRO A 1 189 ? 22.736 -1.945 -15.263 1.00 93.88 189 PRO A C 1
ATOM 1583 O O . PRO A 1 189 ? 23.546 -2.791 -15.625 1.00 93.88 189 PRO A O 1
ATOM 1586 N N . LEU A 1 190 ? 21.423 -2.204 -15.224 1.00 90.06 190 LEU A N 1
ATOM 1587 C CA . LEU A 1 190 ? 20.857 -3.502 -15.610 1.00 90.06 190 LEU A CA 1
ATOM 1588 C C . LEU A 1 190 ? 20.864 -3.717 -17.132 1.00 90.06 190 LEU A C 1
ATOM 1590 O O . LEU A 1 190 ? 20.871 -4.861 -17.576 1.00 90.06 190 LEU A O 1
ATOM 1594 N N . LEU A 1 191 ? 20.871 -2.641 -17.929 1.00 85.94 191 LEU A N 1
ATOM 1595 C CA . LEU A 1 191 ? 21.011 -2.709 -19.392 1.00 85.94 191 LEU A CA 1
ATOM 1596 C C . LEU A 1 191 ? 22.469 -2.726 -19.848 1.00 85.94 191 LEU A C 1
ATOM 1598 O O . LEU A 1 191 ? 22.778 -3.264 -20.910 1.00 85.94 191 LEU A O 1
ATOM 1602 N N . HIS A 1 192 ? 23.359 -2.139 -19.047 1.00 84.75 192 HIS A N 1
ATOM 1603 C CA . HIS A 1 192 ? 24.787 -2.046 -19.334 1.00 84.75 192 HIS A CA 1
ATOM 1604 C C . HIS A 1 192 ? 25.617 -2.548 -18.141 1.00 84.75 192 HIS A C 1
ATOM 1606 O O . HIS A 1 192 ? 26.228 -1.735 -17.444 1.00 84.75 192 HIS A O 1
ATOM 1612 N N . PRO A 1 193 ? 25.681 -3.873 -17.905 1.00 76.12 193 PRO A N 1
ATOM 1613 C CA . PRO A 1 193 ? 26.427 -4.442 -16.775 1.00 76.12 193 PRO A CA 1
ATOM 1614 C C . PRO A 1 193 ? 27.938 -4.150 -16.815 1.00 76.12 193 PRO A C 1
ATOM 1616 O O . PRO A 1 193 ? 28.612 -4.235 -15.795 1.00 76.12 193 PRO A O 1
ATOM 1619 N N . GLU A 1 194 ? 28.458 -3.797 -17.993 1.00 64.94 194 GLU A N 1
ATOM 1620 C CA . GLU A 1 194 ? 29.881 -3.717 -18.343 1.00 64.94 194 GLU A CA 1
ATOM 1621 C C . GLU A 1 194 ? 30.357 -2.278 -18.614 1.00 64.94 194 GLU A C 1
ATOM 1623 O O . GLU A 1 194 ? 31.282 -2.087 -19.396 1.00 64.94 194 GLU A O 1
ATOM 1628 N N . SER A 1 195 ? 29.738 -1.230 -18.054 1.00 56.97 195 SER A N 1
ATOM 1629 C CA . SER A 1 195 ? 30.321 0.112 -18.220 1.00 56.97 195 SER A CA 1
ATOM 1630 C C . SER A 1 195 ? 31.598 0.191 -17.373 1.00 56.97 195 SER A C 1
ATOM 1632 O O . SER A 1 195 ? 31.487 0.206 -16.145 1.00 56.97 195 SER A O 1
ATOM 1634 N N . PRO A 1 196 ? 32.807 0.237 -17.969 1.00 55.50 196 PRO A N 1
ATOM 1635 C CA . PRO A 1 196 ? 34.027 0.395 -17.195 1.00 55.50 196 PRO A CA 1
ATOM 1636 C C . PRO A 1 196 ? 33.927 1.731 -16.467 1.00 55.50 196 PRO A C 1
ATOM 1638 O O . PRO A 1 196 ? 33.507 2.727 -17.066 1.00 55.50 196 PRO A O 1
ATOM 1641 N N . GLU A 1 197 ? 34.296 1.766 -15.187 1.00 57.91 197 GLU A N 1
ATOM 1642 C CA . GLU A 1 197 ? 34.490 3.039 -14.499 1.00 57.91 197 GLU A CA 1
ATOM 1643 C C . GLU A 1 197 ? 35.397 3.920 -15.373 1.00 57.91 197 GLU A C 1
ATOM 1645 O O . GLU A 1 197 ? 36.491 3.474 -15.749 1.00 57.91 197 GLU A O 1
ATOM 1650 N N . PRO A 1 198 ? 34.986 5.150 -15.737 1.00 60.12 198 PRO A N 1
ATOM 1651 C CA . PRO A 1 198 ? 35.925 6.075 -16.345 1.00 60.12 198 PRO A CA 1
ATOM 1652 C C . PRO A 1 198 ? 37.093 6.224 -15.361 1.00 60.12 198 PRO A C 1
ATOM 1654 O O . PRO A 1 198 ? 36.847 6.392 -14.163 1.00 60.12 198 PRO A O 1
ATOM 1657 N N . PRO A 1 199 ? 38.356 6.118 -15.814 1.00 49.47 199 PRO A N 1
ATOM 1658 C CA . PRO A 1 199 ? 39.494 6.166 -14.914 1.00 49.47 199 PRO A CA 1
ATOM 1659 C C . PRO A 1 199 ? 39.406 7.447 -14.092 1.00 49.47 199 PRO A C 1
ATOM 1661 O O . PRO A 1 199 ? 39.431 8.551 -14.639 1.00 49.47 199 PRO A O 1
ATOM 1664 N N . SER A 1 200 ? 39.260 7.281 -12.776 1.00 53.09 200 SER A N 1
ATOM 1665 C CA . SER A 1 200 ? 39.270 8.381 -11.818 1.00 53.09 200 SER A CA 1
ATOM 1666 C C . SER A 1 200 ? 40.475 9.280 -12.118 1.00 53.09 200 SER A C 1
ATOM 1668 O O . SER A 1 200 ? 41.612 8.798 -12.043 1.00 53.09 200 SER A O 1
ATOM 1670 N N . PRO A 1 201 ? 40.288 10.571 -12.445 1.00 58.25 201 PRO A N 1
ATOM 1671 C CA . PRO A 1 201 ? 41.396 11.471 -12.716 1.00 58.25 201 PRO A CA 1
ATOM 1672 C C . PRO A 1 201 ? 41.996 11.927 -11.384 1.00 58.25 201 PRO A C 1
ATOM 1674 O O . PRO A 1 201 ? 41.834 13.076 -11.003 1.00 58.25 201 PRO A O 1
ATOM 1677 N N . CYS A 1 202 ? 42.611 11.005 -10.633 1.00 51.34 202 CYS A N 1
ATOM 1678 C CA . CYS A 1 202 ? 43.575 11.282 -9.562 1.00 51.34 202 CYS A CA 1
ATOM 1679 C C . CYS A 1 202 ? 44.033 9.984 -8.878 1.00 51.34 202 CYS A C 1
ATOM 1681 O O . CYS A 1 202 ? 43.612 9.638 -7.776 1.00 51.34 202 CYS A O 1
ATOM 1683 N N . ARG A 1 203 ? 44.990 9.290 -9.492 1.00 48.59 203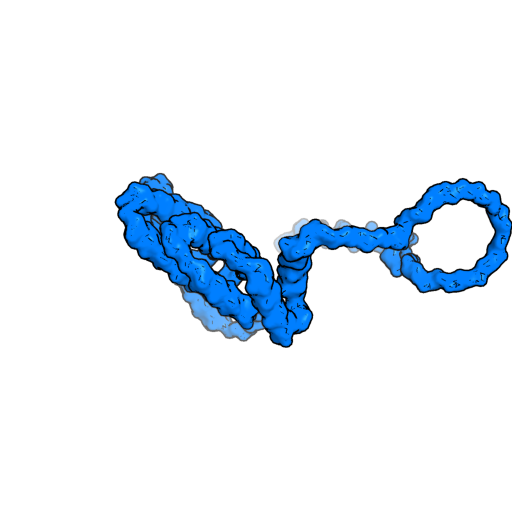 ARG A N 1
ATOM 1684 C CA . ARG A 1 203 ? 46.024 8.584 -8.728 1.00 48.59 203 ARG A CA 1
ATOM 1685 C C . ARG A 1 203 ? 47.365 8.941 -9.338 1.00 48.59 203 ARG A C 1
ATOM 1687 O O . ARG A 1 203 ? 47.855 8.261 -10.231 1.00 48.59 203 ARG A O 1
ATOM 1694 N N . GLN A 1 204 ? 47.932 10.057 -8.890 1.00 51.53 204 GLN A N 1
ATOM 1695 C CA . GLN A 1 204 ? 49.360 10.255 -9.093 1.00 51.53 204 GLN A CA 1
ATOM 1696 C C . GLN A 1 204 ? 50.116 9.255 -8.202 1.00 51.53 204 GLN A C 1
ATOM 1698 O O . GLN A 1 204 ? 49.697 9.033 -7.061 1.00 51.53 204 GLN A O 1
ATOM 1703 N N . PRO A 1 205 ? 51.187 8.615 -8.702 1.00 49.09 205 PRO A N 1
ATOM 1704 C CA . PRO A 1 205 ? 52.055 7.792 -7.868 1.00 49.09 205 PRO A CA 1
ATOM 1705 C C . PRO A 1 205 ? 52.738 8.668 -6.800 1.00 49.09 205 PRO A C 1
ATOM 1707 O O . PRO A 1 205 ? 52.855 9.881 -6.990 1.00 49.09 205 PRO A O 1
ATOM 1710 N N . PRO A 1 206 ? 53.187 8.093 -5.668 1.00 45.28 206 PRO A N 1
ATOM 1711 C CA . PRO A 1 206 ? 53.834 8.867 -4.618 1.00 45.28 206 PRO A CA 1
ATOM 1712 C C . PRO A 1 206 ? 55.169 9.401 -5.145 1.00 45.28 206 PRO A C 1
ATOM 1714 O O . PRO A 1 206 ? 56.156 8.673 -5.235 1.00 45.28 206 PRO A O 1
ATOM 1717 N N . HIS A 1 207 ? 55.197 10.678 -5.520 1.00 49.66 207 HIS A N 1
ATOM 1718 C CA . HIS A 1 207 ? 56.439 11.379 -5.798 1.00 49.66 207 HIS A CA 1
ATOM 1719 C C . HIS A 1 207 ? 57.199 11.568 -4.482 1.00 49.66 207 HIS A C 1
ATOM 1721 O O . HIS A 1 207 ? 56.694 12.151 -3.523 1.00 49.66 207 HIS A O 1
ATOM 1727 N N . SER A 1 208 ? 58.421 11.042 -4.452 1.00 46.75 208 SER A N 1
ATOM 1728 C CA . SER A 1 208 ? 59.436 11.296 -3.435 1.00 46.75 208 SER A CA 1
ATOM 1729 C C . SER A 1 208 ? 59.616 12.800 -3.207 1.00 46.75 208 SER A C 1
ATOM 1731 O O . SER A 1 208 ? 59.818 13.555 -4.159 1.00 46.75 208 SER A O 1
ATOM 1733 N N . SER A 1 209 ? 59.556 13.214 -1.944 1.00 44.84 209 SER A N 1
ATOM 1734 C CA . SER A 1 209 ? 59.678 14.598 -1.484 1.00 44.84 209 SER A CA 1
ATOM 1735 C C . SER A 1 209 ? 60.962 15.289 -1.974 1.00 44.84 209 SER A C 1
ATOM 1737 O O . SER A 1 209 ? 62.046 14.744 -1.760 1.00 44.84 209 SER A O 1
ATOM 1739 N N . PRO A 1 210 ? 60.890 16.516 -2.524 1.00 50.53 210 PRO A N 1
ATOM 1740 C CA . PRO A 1 210 ? 62.031 17.426 -2.612 1.00 50.53 210 PRO A CA 1
ATOM 1741 C C . PRO A 1 210 ? 62.041 18.451 -1.449 1.00 50.53 210 PRO A C 1
ATOM 1743 O O . PRO A 1 210 ? 61.010 18.658 -0.803 1.00 50.53 210 PRO A O 1
ATOM 1746 N N . PRO A 1 211 ? 63.199 19.080 -1.153 1.00 44.88 211 PRO A N 1
ATOM 1747 C CA . PRO A 1 211 ? 63.428 19.906 0.040 1.00 44.88 211 PRO A CA 1
ATOM 1748 C C . PRO A 1 211 ? 62.820 21.323 -0.080 1.00 44.88 211 PRO A C 1
ATOM 1750 O O . PRO A 1 211 ? 62.368 21.702 -1.162 1.00 44.88 211 PRO A O 1
ATOM 1753 N N . PRO A 1 212 ? 62.772 22.122 1.011 1.00 43.72 212 PRO A N 1
ATOM 1754 C CA . PRO A 1 212 ? 61.853 23.255 1.091 1.00 43.72 212 PRO A CA 1
ATOM 1755 C C . PRO A 1 212 ? 62.429 24.618 0.652 1.00 43.72 212 PRO A C 1
ATOM 1757 O O . PRO A 1 212 ? 63.593 24.923 0.906 1.00 43.72 212 PRO A O 1
ATOM 1760 N N . SER A 1 213 ? 61.489 25.482 0.223 1.00 36.59 213 SER A N 1
ATOM 1761 C CA . SER A 1 213 ? 61.470 26.974 0.220 1.00 36.59 213 SER A CA 1
ATOM 1762 C C . SER A 1 213 ? 61.961 27.705 -1.052 1.00 36.59 213 SER A C 1
ATOM 1764 O O . SER A 1 213 ? 62.775 27.132 -1.770 1.00 36.59 213 SER A O 1
ATOM 1766 N N . PRO A 1 214 ? 61.577 28.988 -1.320 1.00 39.31 214 PRO A N 1
ATOM 1767 C CA . PRO A 1 214 ? 60.648 29.891 -0.615 1.00 39.31 214 PRO A CA 1
ATOM 1768 C C . PRO A 1 214 ? 59.535 30.546 -1.489 1.00 39.31 214 PRO A C 1
ATOM 1770 O O . PRO A 1 214 ? 59.482 30.441 -2.709 1.00 39.31 214 PRO A O 1
ATOM 1773 N N . GLN A 1 215 ? 58.641 31.231 -0.773 1.00 41.94 215 GLN A N 1
ATOM 1774 C CA . GLN A 1 215 ? 57.393 31.933 -1.117 1.00 41.94 215 GLN A CA 1
ATOM 1775 C C . GLN A 1 215 ? 57.347 32.760 -2.418 1.00 41.94 215 GLN A C 1
ATOM 1777 O O . GLN A 1 215 ? 58.188 33.624 -2.634 1.00 41.94 215 GLN A O 1
ATOM 1782 N N . THR A 1 216 ? 56.234 32.652 -3.159 1.00 32.50 216 THR A N 1
ATOM 1783 C CA . THR A 1 216 ? 55.583 33.797 -3.831 1.00 32.50 216 THR A CA 1
ATOM 1784 C C . THR A 1 216 ? 54.060 33.607 -3.880 1.00 32.50 216 THR A C 1
ATOM 1786 O O . THR A 1 216 ? 53.547 32.514 -4.106 1.00 32.50 216 THR A O 1
ATOM 1789 N N . HIS A 1 217 ? 53.343 34.691 -3.582 1.00 39.31 217 HIS A N 1
ATOM 1790 C CA . HIS A 1 217 ? 51.890 34.788 -3.464 1.00 39.31 217 HIS A CA 1
ATOM 1791 C C . HIS A 1 217 ? 51.152 34.473 -4.774 1.00 39.31 217 HIS A C 1
ATOM 1793 O O . HIS A 1 217 ? 51.432 35.085 -5.800 1.00 39.31 217 HIS A O 1
ATOM 1799 N N . SER A 1 218 ? 50.103 33.648 -4.708 1.00 35.62 218 SER A N 1
ATOM 1800 C CA . SER A 1 218 ? 48.959 33.783 -5.615 1.00 35.62 218 SER A CA 1
ATOM 1801 C C . SER A 1 218 ? 47.673 33.291 -4.954 1.00 35.62 218 SER A C 1
ATOM 1803 O O . SER A 1 218 ? 47.625 32.236 -4.323 1.00 35.62 218 SER A O 1
ATOM 1805 N N . HIS A 1 219 ? 46.647 34.128 -5.062 1.00 41.97 219 HIS A N 1
ATOM 1806 C CA . HIS A 1 219 ? 45.328 34.004 -4.461 1.00 41.97 219 HIS A CA 1
ATOM 1807 C C . HIS A 1 219 ? 44.616 32.702 -4.861 1.00 41.97 219 HIS A C 1
ATOM 1809 O O . HIS A 1 219 ? 44.235 32.518 -6.015 1.00 41.97 219 HIS A O 1
ATOM 1815 N N . ARG A 1 220 ? 44.302 31.864 -3.870 1.00 36.31 220 ARG A N 1
ATOM 1816 C CA . ARG A 1 220 ? 43.161 30.944 -3.926 1.00 36.31 220 ARG A CA 1
ATOM 1817 C C . ARG A 1 220 ? 42.263 31.244 -2.735 1.00 36.31 220 ARG A C 1
ATOM 1819 O O . ARG A 1 220 ? 42.554 30.866 -1.608 1.00 36.31 220 ARG A O 1
ATOM 1826 N N . VAL A 1 221 ? 41.193 31.982 -2.999 1.00 36.53 221 VAL A N 1
ATOM 1827 C CA . VAL A 1 221 ? 40.071 32.126 -2.077 1.00 36.53 221 VAL A CA 1
ATOM 1828 C C . VAL A 1 221 ? 39.138 30.951 -2.345 1.00 36.53 221 VAL A C 1
ATOM 1830 O O . VAL A 1 221 ? 38.498 30.917 -3.391 1.00 36.53 221 VAL A O 1
ATOM 1833 N N . CYS A 1 222 ? 39.068 29.994 -1.423 1.00 35.09 222 CYS A N 1
ATOM 1834 C CA . CYS A 1 222 ? 37.821 29.289 -1.145 1.00 35.09 222 CYS A CA 1
ATOM 1835 C C . CYS A 1 222 ? 37.868 28.609 0.226 1.00 35.09 222 CYS A C 1
ATOM 1837 O O . CYS A 1 222 ? 38.755 27.809 0.500 1.00 35.09 222 CYS A O 1
ATOM 1839 N N . GLU A 1 223 ? 36.867 28.968 1.029 1.00 40.59 223 GLU A N 1
ATOM 1840 C CA . GLU A 1 223 ? 36.203 28.122 2.022 1.00 40.59 223 GLU A CA 1
ATOM 1841 C C . GLU A 1 223 ? 37.038 27.545 3.167 1.00 40.59 223 GLU A C 1
ATOM 1843 O O . GLU A 1 223 ? 37.257 26.345 3.276 1.00 40.59 223 GLU A O 1
ATOM 1848 N N . GLU A 1 224 ? 37.347 28.407 4.138 1.00 34.97 224 GLU A N 1
ATOM 1849 C CA . GLU A 1 224 ? 37.400 27.979 5.539 1.00 34.97 224 GLU A CA 1
ATOM 1850 C C . GLU A 1 224 ? 36.945 29.120 6.468 1.00 34.97 224 GLU A C 1
ATOM 1852 O O . GLU A 1 224 ? 37.699 29.710 7.238 1.00 34.97 224 GLU A O 1
ATOM 1857 N N . GLN A 1 225 ? 35.666 29.483 6.368 1.00 36.22 225 GLN A N 1
ATOM 1858 C CA . GLN A 1 225 ? 34.970 30.275 7.380 1.00 36.22 225 GLN A CA 1
ATOM 1859 C C . GLN A 1 225 ? 33.610 29.635 7.620 1.00 36.22 225 GLN A C 1
ATOM 1861 O O . GLN A 1 225 ? 32.715 29.808 6.804 1.00 36.22 225 GLN A O 1
ATOM 1866 N N . LEU A 1 226 ? 33.493 28.876 8.717 1.00 35.50 226 LEU A N 1
ATOM 1867 C CA . LEU A 1 226 ? 32.284 28.771 9.562 1.00 35.50 226 LEU A CA 1
ATOM 1868 C C . LEU A 1 226 ? 32.420 27.770 10.727 1.00 35.50 226 LEU A C 1
ATOM 1870 O O . LEU A 1 226 ? 31.446 27.500 11.421 1.00 35.50 226 LEU A O 1
ATOM 1874 N N . LEU A 1 227 ? 33.622 27.269 11.024 1.00 39.06 227 LEU A N 1
ATOM 1875 C CA . LEU A 1 227 ? 33.888 26.478 12.231 1.00 39.06 227 LEU A CA 1
ATOM 1876 C C . LEU A 1 227 ? 35.089 27.048 12.990 1.00 39.06 227 LEU A C 1
ATOM 1878 O O . LEU A 1 227 ? 36.163 26.464 12.981 1.00 39.06 227 LEU A O 1
ATOM 1882 N N . LYS A 1 228 ? 34.906 28.222 13.605 1.00 35.47 228 LYS A N 1
ATOM 1883 C CA . LYS A 1 228 ? 35.696 28.756 14.738 1.00 35.47 228 LYS A CA 1
ATOM 1884 C C . LYS A 1 228 ? 35.078 30.084 15.170 1.00 35.47 228 LYS A C 1
ATOM 1886 O O . LYS A 1 228 ? 35.471 31.155 14.727 1.00 35.47 228 LYS A O 1
ATOM 1891 N N . GLY A 1 229 ? 34.049 29.994 16.001 1.00 35.62 229 GLY A N 1
ATOM 1892 C CA . GLY A 1 229 ? 33.330 31.161 16.497 1.00 35.62 229 GLY A CA 1
ATOM 1893 C C . GLY A 1 229 ? 32.627 30.911 17.819 1.00 35.62 229 GLY A C 1
ATOM 1894 O O . GLY A 1 229 ? 31.572 31.482 18.036 1.00 35.62 229 GLY A O 1
ATOM 1895 N N . THR A 1 230 ? 33.175 30.055 18.680 1.00 32.84 230 THR A N 1
ATOM 1896 C CA . THR A 1 230 ? 32.736 29.923 20.073 1.00 32.84 230 THR A CA 1
ATOM 1897 C C . THR A 1 230 ? 33.894 29.377 20.902 1.00 32.84 230 THR A C 1
ATOM 1899 O O . THR A 1 230 ? 34.091 28.168 20.936 1.00 32.84 230 THR A O 1
ATOM 1902 N N . ASP A 1 231 ? 34.679 30.247 21.540 1.00 30.20 231 ASP A N 1
ATOM 1903 C CA . ASP A 1 231 ? 34.764 30.167 22.999 1.00 30.20 231 ASP A CA 1
ATOM 1904 C C . ASP A 1 231 ? 35.395 31.406 23.648 1.00 30.20 231 ASP A C 1
ATOM 1906 O O . ASP A 1 231 ? 36.337 32.005 23.136 1.00 30.20 231 ASP A O 1
ATOM 1910 N N . ASN A 1 232 ? 34.864 31.712 24.831 1.00 30.14 232 ASN A N 1
ATOM 1911 C CA . ASN A 1 232 ? 35.386 32.603 25.866 1.00 30.14 232 ASN A CA 1
ATOM 1912 C C . ASN A 1 232 ? 35.425 34.123 25.626 1.00 30.14 232 ASN A C 1
ATOM 1914 O O . ASN A 1 232 ? 36.479 34.741 25.501 1.00 30.14 232 ASN A O 1
ATOM 1918 N N . THR A 1 233 ? 34.287 34.761 25.907 1.00 31.75 233 THR A N 1
ATOM 1919 C CA . THR A 1 233 ? 34.275 35.719 27.025 1.00 31.75 233 THR A CA 1
ATOM 1920 C C . THR A 1 233 ? 33.409 35.182 28.160 1.00 31.75 233 THR A C 1
ATOM 1922 O O . THR A 1 233 ? 32.180 35.162 28.139 1.00 31.75 233 THR A O 1
ATOM 1925 N N . MET A 1 234 ? 34.121 34.679 29.160 1.00 34.19 234 MET A N 1
ATOM 1926 C CA . MET A 1 234 ? 33.632 34.288 30.466 1.00 34.19 234 MET A CA 1
ATOM 1927 C C . MET A 1 234 ? 33.039 35.497 31.214 1.00 34.19 234 MET A C 1
ATOM 1929 O O . MET A 1 234 ? 33.455 36.643 31.042 1.00 34.19 234 MET A O 1
ATOM 1933 N N . THR A 1 235 ? 32.172 35.187 32.179 1.00 43.91 235 THR A N 1
ATOM 1934 C CA . THR A 1 235 ? 32.015 35.924 33.447 1.00 43.91 235 THR A CA 1
ATOM 1935 C C . THR A 1 235 ? 31.393 37.324 33.416 1.00 43.91 235 THR A C 1
ATOM 1937 O O . THR A 1 235 ? 32.072 38.327 33.594 1.00 43.91 235 THR A O 1
ATOM 1940 N N . ARG A 1 236 ? 30.056 37.378 33.366 1.00 38.69 236 ARG A N 1
ATOM 1941 C CA . ARG A 1 236 ? 29.216 38.217 34.256 1.00 38.69 236 ARG A CA 1
ATOM 1942 C C . ARG A 1 236 ? 27.745 38.049 33.883 1.00 38.69 236 ARG A C 1
ATOM 1944 O O . ARG A 1 236 ? 27.251 38.797 33.057 1.00 38.69 236 ARG A O 1
ATOM 1951 N N . GLN A 1 237 ? 27.063 37.068 34.482 1.00 36.81 237 GLN A N 1
ATOM 1952 C CA . GLN A 1 237 ? 25.599 37.039 34.727 1.00 36.81 237 GLN A CA 1
ATOM 1953 C C . GLN A 1 237 ? 25.139 35.627 35.132 1.00 36.81 237 GLN A C 1
ATOM 1955 O O . GLN A 1 237 ? 24.201 35.052 34.591 1.00 36.81 237 GLN A O 1
ATOM 1960 N N . ARG A 1 238 ? 25.788 35.052 36.143 1.00 40.59 238 ARG A N 1
ATOM 1961 C CA . ARG A 1 238 ? 25.234 33.936 36.916 1.00 40.59 238 ARG A CA 1
ATOM 1962 C C . ARG A 1 238 ? 25.405 34.255 38.393 1.00 40.59 238 ARG A C 1
ATOM 1964 O O . ARG A 1 238 ? 26.179 33.608 39.060 1.00 40.59 238 ARG A O 1
ATOM 1971 N N . ASP A 1 239 ? 24.723 35.308 38.847 1.00 43.53 239 ASP A N 1
ATOM 1972 C CA . ASP A 1 239 ? 24.623 35.645 40.280 1.00 43.53 239 ASP A CA 1
ATOM 1973 C C . ASP A 1 239 ? 23.370 36.471 40.638 1.00 43.53 239 ASP A C 1
ATOM 1975 O O . ASP A 1 239 ? 23.325 37.168 41.645 1.00 43.53 239 ASP A O 1
ATOM 1979 N N . LYS A 1 240 ? 22.298 36.412 39.829 1.00 47.19 240 LYS A N 1
ATOM 1980 C CA . LYS A 1 240 ? 21.035 37.124 40.145 1.00 47.19 240 LYS A CA 1
ATOM 1981 C C . LYS A 1 240 ? 19.740 36.342 39.895 1.00 47.19 240 LYS A C 1
ATOM 1983 O O . LYS A 1 240 ? 18.686 36.947 39.734 1.00 47.19 240 LYS A O 1
ATOM 1988 N N . ARG A 1 241 ? 19.770 35.004 39.890 1.00 43.09 241 ARG A N 1
ATOM 1989 C CA . ARG A 1 241 ? 18.536 34.185 39.796 1.00 43.09 24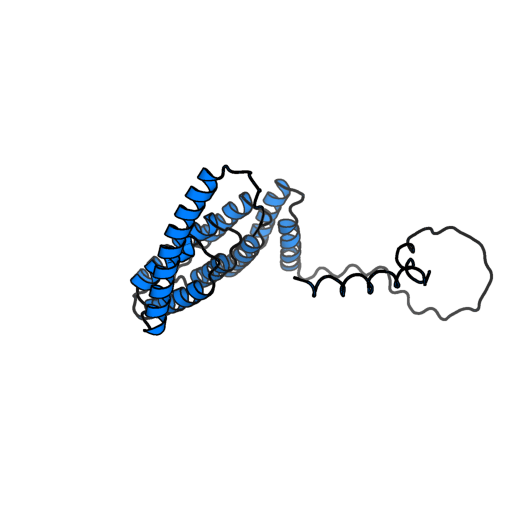1 ARG A CA 1
ATOM 1990 C C . ARG A 1 241 ? 18.451 33.004 40.768 1.00 43.09 241 ARG A C 1
ATOM 1992 O O . ARG A 1 241 ? 17.684 32.082 40.533 1.00 43.09 241 ARG A O 1
ATOM 1999 N N . ILE A 1 242 ? 19.177 33.068 41.886 1.00 44.56 242 ILE A N 1
ATOM 2000 C CA . ILE A 1 242 ? 18.990 32.141 43.021 1.00 44.56 242 ILE A CA 1
ATOM 2001 C C . ILE A 1 242 ? 18.387 32.846 44.258 1.00 44.56 242 ILE A C 1
ATOM 2003 O O . ILE A 1 242 ? 17.998 32.191 45.212 1.00 44.56 242 ILE A O 1
ATOM 2007 N N . TYR A 1 243 ? 18.140 34.163 44.213 1.00 39.75 243 TYR A N 1
ATOM 2008 C CA . TYR A 1 243 ? 17.595 34.916 45.360 1.00 39.75 243 TYR A CA 1
ATOM 2009 C C . TYR A 1 243 ? 16.130 35.380 45.233 1.00 39.75 243 TYR A C 1
ATOM 2011 O O . TYR A 1 243 ? 15.699 36.282 45.946 1.00 39.75 243 TYR A O 1
ATOM 2019 N N . THR A 1 244 ? 15.334 34.764 44.351 1.00 47.66 244 THR A N 1
ATOM 2020 C CA . THR A 1 244 ? 13.891 35.066 44.195 1.00 47.66 244 THR A CA 1
ATOM 2021 C C . THR A 1 244 ? 13.007 33.821 44.052 1.00 47.66 244 THR A C 1
ATOM 2023 O O . THR A 1 244 ? 11.937 33.875 43.454 1.00 47.66 244 THR A O 1
ATOM 2026 N N . ALA A 1 245 ? 13.412 32.697 44.652 1.00 47.06 245 ALA A N 1
ATOM 2027 C CA . ALA A 1 245 ? 12.582 31.489 44.769 1.00 47.06 245 ALA A CA 1
ATOM 2028 C C . ALA A 1 245 ? 12.548 30.919 46.201 1.00 47.06 245 ALA A C 1
ATOM 2030 O O . ALA A 1 245 ? 12.398 29.718 46.398 1.00 47.06 245 ALA A O 1
ATOM 2031 N N . GLN A 1 246 ? 12.669 31.787 47.212 1.00 45.97 246 GLN A N 1
ATOM 2032 C CA . GLN A 1 246 ? 12.557 31.406 48.629 1.00 45.97 246 GLN A CA 1
ATOM 2033 C C . GLN A 1 246 ? 11.780 32.421 49.483 1.00 45.97 246 GLN A C 1
ATOM 2035 O O . GLN A 1 246 ? 11.909 32.447 50.701 1.00 45.97 246 GLN A O 1
ATOM 2040 N N . LYS A 1 247 ? 10.926 33.245 48.855 1.00 50.62 247 LYS A N 1
ATOM 2041 C CA . LYS A 1 247 ? 10.088 34.229 49.565 1.00 50.62 247 LYS A CA 1
ATOM 2042 C C . LYS A 1 247 ? 8.609 34.237 49.158 1.00 50.62 247 LYS A C 1
ATOM 2044 O O . LYS A 1 247 ? 7.971 35.269 49.261 1.00 50.62 247 LYS A O 1
ATOM 2049 N N . ASN A 1 248 ? 8.074 33.095 48.712 1.00 49.41 248 ASN A N 1
ATOM 2050 C CA . ASN A 1 248 ? 6.628 32.906 48.478 1.00 49.41 248 ASN A CA 1
ATOM 2051 C C . ASN A 1 248 ? 6.089 31.558 49.005 1.00 49.41 248 ASN A C 1
ATOM 2053 O O . ASN A 1 248 ? 5.105 31.019 48.509 1.00 49.41 248 ASN A O 1
ATOM 2057 N N . LYS A 1 249 ? 6.728 31.012 50.045 1.00 52.91 249 LYS A N 1
ATOM 2058 C CA . LYS A 1 249 ? 6.121 30.015 50.935 1.00 52.91 249 LYS A CA 1
ATOM 2059 C C . LYS A 1 249 ? 6.259 30.535 52.363 1.00 52.91 249 LYS A C 1
ATOM 2061 O O . LYS A 1 249 ? 7.337 30.437 52.935 1.00 52.91 249 LYS A O 1
ATOM 2066 N N . GLY A 1 250 ? 5.186 31.127 52.883 1.00 42.88 250 GLY A N 1
ATOM 2067 C CA . GLY A 1 250 ? 5.085 31.558 54.278 1.00 42.88 250 GLY A CA 1
ATOM 2068 C C . GLY A 1 250 ? 4.592 32.992 54.451 1.00 42.88 250 GLY A C 1
ATOM 2069 O O . GLY A 1 250 ? 5.398 33.876 54.712 1.00 42.88 250 GLY A O 1
ATOM 2070 N N . ASN A 1 251 ? 3.286 33.219 54.299 1.00 41.84 251 ASN A N 1
ATOM 2071 C CA . ASN A 1 251 ? 2.464 33.811 55.360 1.00 41.84 251 ASN A CA 1
ATOM 2072 C C . ASN A 1 251 ? 0.997 33.911 54.924 1.00 41.84 251 ASN A C 1
ATOM 2074 O O . ASN A 1 251 ? 0.722 34.471 53.867 1.00 41.84 251 ASN A O 1
ATOM 2078 N N . THR A 1 252 ? 0.140 33.397 55.817 1.00 44.16 252 THR A N 1
ATOM 2079 C CA . THR A 1 252 ? -1.310 33.624 56.001 1.00 44.16 252 THR A CA 1
ATOM 2080 C C . THR A 1 252 ? -2.245 33.305 54.848 1.00 44.16 252 THR A C 1
ATOM 2082 O O . THR A 1 252 ? -2.305 34.105 53.892 1.00 44.16 252 THR A O 1
#